Protein AF-A0A034VGL2-F1 (afdb_monomer)

Radius of gyration: 23.13 Å; Cα contacts (8 Å, |Δi|>4): 143; chains: 1; bounding box: 67×38×68 Å

Structure (mmCIF, N/CA/C/O backbone):
data_AF-A0A034VGL2-F1
#
_entry.id   AF-A0A034VGL2-F1
#
loop_
_atom_site.group_PDB
_atom_site.id
_atom_site.type_symbol
_atom_site.label_atom_id
_atom_site.label_alt_id
_atom_site.label_comp_id
_atom_site.label_asym_id
_atom_site.label_entity_id
_atom_site.label_seq_id
_atom_site.pdbx_PDB_ins_code
_atom_site.Cartn_x
_atom_site.Cartn_y
_atom_site.Cartn_z
_atom_site.occupancy
_atom_site.B_iso_or_equiv
_atom_site.auth_seq_id
_atom_site.auth_comp_id
_atom_site.auth_asym_id
_atom_site.auth_atom_id
_atom_site.pdbx_PDB_model_num
ATOM 1 N N . GLU A 1 1 ? 48.930 21.087 -45.127 1.00 42.44 1 GLU A N 1
ATOM 2 C CA . GLU A 1 1 ? 48.945 19.827 -44.354 1.00 42.44 1 GLU A CA 1
ATOM 3 C C . GLU A 1 1 ? 47.594 19.557 -43.690 1.00 42.44 1 GLU A C 1
ATOM 5 O O . GLU A 1 1 ? 46.987 20.477 -43.159 1.00 42.44 1 GLU A O 1
ATOM 10 N N . LYS A 1 2 ? 47.099 18.311 -43.713 1.00 46.12 2 LYS A N 1
ATOM 11 C CA . LYS A 1 2 ? 45.924 17.864 -42.936 1.00 46.12 2 LYS A CA 1
ATOM 12 C C . LYS A 1 2 ? 46.312 16.624 -42.128 1.00 46.12 2 LYS A C 1
ATOM 14 O O . LYS A 1 2 ? 46.095 15.501 -42.571 1.00 46.12 2 LYS A O 1
ATOM 19 N N . PHE A 1 3 ? 46.861 16.822 -40.932 1.00 43.78 3 PHE A N 1
ATOM 20 C CA . PHE A 1 3 ? 47.034 15.745 -39.955 1.00 43.78 3 PHE A CA 1
ATOM 21 C C . PHE A 1 3 ? 45.715 15.506 -39.207 1.00 43.78 3 PHE A C 1
ATOM 23 O O . PHE A 1 3 ? 45.518 15.944 -38.076 1.00 43.78 3 PHE A O 1
ATOM 30 N N . ARG A 1 4 ? 44.776 14.812 -39.859 1.00 57.31 4 ARG A N 1
ATOM 31 C CA . ARG A 1 4 ? 43.644 14.176 -39.171 1.00 57.31 4 ARG A CA 1
ATOM 32 C C . ARG A 1 4 ? 44.154 12.858 -38.592 1.00 57.31 4 ARG A C 1
ATOM 34 O O . ARG A 1 4 ? 44.261 11.866 -39.307 1.00 57.31 4 ARG A O 1
ATOM 41 N N . TRP A 1 5 ? 44.506 12.864 -37.311 1.00 53.94 5 TRP A N 1
ATOM 42 C CA . TRP A 1 5 ? 44.858 11.658 -36.564 1.00 53.94 5 TRP A CA 1
ATOM 43 C C . TRP A 1 5 ? 43.706 10.643 -36.648 1.00 53.94 5 TRP A C 1
ATOM 45 O O . TRP A 1 5 ? 42.646 10.861 -36.061 1.00 53.94 5 TRP A O 1
ATOM 55 N N . ARG A 1 6 ? 43.889 9.541 -37.392 1.00 59.12 6 ARG A N 1
ATOM 56 C CA . ARG A 1 6 ? 42.959 8.402 -37.365 1.00 59.12 6 ARG A CA 1
ATOM 57 C C . ARG A 1 6 ? 43.115 7.690 -36.024 1.00 59.12 6 ARG A C 1
ATOM 59 O O . ARG A 1 6 ? 43.969 6.826 -35.866 1.00 59.12 6 ARG A O 1
ATOM 66 N N . LYS A 1 7 ? 42.276 8.065 -35.061 1.00 54.12 7 LYS A N 1
ATOM 67 C CA . LYS A 1 7 ? 42.180 7.426 -33.739 1.00 54.12 7 LYS A CA 1
ATOM 68 C C . LYS A 1 7 ? 41.543 6.022 -33.779 1.00 54.12 7 LYS A C 1
ATOM 70 O O . LYS A 1 7 ? 41.506 5.362 -32.748 1.00 54.12 7 LYS A O 1
ATOM 75 N N . ASP A 1 8 ? 41.107 5.564 -34.956 1.00 55.34 8 ASP A N 1
ATOM 76 C CA . ASP A 1 8 ? 40.354 4.314 -35.161 1.00 55.34 8 ASP A CA 1
ATOM 77 C C . ASP A 1 8 ? 41.210 3.099 -35.567 1.00 55.34 8 ASP A C 1
ATOM 79 O O . ASP A 1 8 ? 40.673 2.067 -35.952 1.00 55.34 8 ASP A O 1
ATOM 83 N N . GLN A 1 9 ? 42.542 3.179 -35.492 1.00 51.81 9 GLN A N 1
ATOM 84 C CA . GLN A 1 9 ? 43.436 2.051 -35.809 1.00 51.81 9 GLN A CA 1
ATOM 85 C C . GLN A 1 9 ? 44.274 1.607 -34.605 1.00 51.81 9 GLN A C 1
ATOM 87 O O . GLN A 1 9 ? 45.480 1.410 -34.712 1.00 51.81 9 GLN A O 1
ATOM 92 N N . MET A 1 10 ? 43.648 1.452 -33.437 1.00 54.97 10 MET A N 1
ATOM 93 C CA . MET A 1 10 ? 44.279 0.787 -32.291 1.00 54.97 10 MET A CA 1
ATOM 94 C C . MET A 1 10 ? 43.637 -0.595 -32.079 1.00 54.97 10 MET A C 1
ATOM 96 O O . MET A 1 10 ? 42.554 -0.662 -31.494 1.00 54.97 10 MET A O 1
ATOM 100 N N . PRO A 1 11 ? 44.295 -1.699 -32.500 1.00 56.81 11 PRO A N 1
ATOM 101 C CA . PRO A 1 11 ? 43.781 -3.071 -32.362 1.00 56.81 11 PRO A CA 1
ATOM 102 C C . PRO A 1 11 ? 43.452 -3.466 -30.917 1.00 56.81 11 PRO A C 1
ATOM 104 O O . PRO A 1 11 ? 42.578 -4.291 -30.674 1.00 56.81 11 PRO A O 1
ATOM 107 N N . TYR A 1 12 ? 44.113 -2.833 -29.945 1.00 54.44 12 TYR A N 1
ATOM 108 C CA . TYR A 1 12 ? 43.906 -3.099 -28.523 1.00 54.44 12 TYR A CA 1
ATOM 109 C C . TYR A 1 12 ? 42.582 -2.535 -27.980 1.00 54.44 12 TYR A C 1
ATOM 111 O O . TYR A 1 12 ? 42.093 -2.984 -26.947 1.00 54.44 12 TYR A O 1
ATOM 119 N N . ARG A 1 13 ? 41.968 -1.554 -28.664 1.00 48.28 13 ARG A N 1
ATOM 120 C CA . ARG A 1 13 ? 40.727 -0.940 -28.176 1.00 48.28 13 ARG A CA 1
ATOM 121 C C . ARG A 1 13 ? 39.500 -1.810 -28.444 1.00 48.28 13 ARG A C 1
ATOM 123 O O . ARG A 1 13 ? 38.600 -1.780 -27.623 1.00 48.28 13 ARG A O 1
ATOM 130 N N . SER A 1 14 ? 39.475 -2.617 -29.510 1.00 48.78 14 SER A N 1
ATOM 131 C CA . SER A 1 14 ? 38.329 -3.503 -29.807 1.00 48.78 14 SER A CA 1
ATOM 132 C C . SER A 1 14 ? 38.178 -4.617 -28.770 1.00 48.78 14 SER A C 1
ATOM 134 O O . SER A 1 14 ? 37.085 -4.853 -28.270 1.00 48.78 14 SER A O 1
ATOM 136 N N . GLN A 1 15 ? 39.291 -5.229 -28.350 1.00 47.16 15 GLN A N 1
ATOM 137 C CA . GLN A 1 15 ? 39.270 -6.364 -27.415 1.00 47.16 15 GLN A CA 1
ATOM 138 C C . GLN A 1 15 ? 38.706 -6.011 -26.029 1.00 47.16 15 GLN A C 1
ATOM 140 O O . GLN A 1 15 ? 38.106 -6.862 -25.379 1.00 47.16 15 GLN A O 1
ATOM 145 N N . PHE A 1 16 ? 38.841 -4.756 -25.586 1.00 46.06 16 PHE A N 1
ATOM 146 C CA . PHE A 1 16 ? 38.265 -4.298 -24.316 1.00 46.06 16 PHE A CA 1
ATOM 147 C C . PHE A 1 16 ? 36.746 -4.073 -24.370 1.00 46.06 16 PHE A C 1
ATOM 149 O O . PHE A 1 16 ? 36.093 -4.166 -23.335 1.00 46.06 16 PHE A O 1
ATOM 156 N N . TYR A 1 17 ? 36.176 -3.793 -25.547 1.00 49.84 17 TYR A N 1
ATOM 157 C CA . TYR A 1 17 ? 34.728 -3.597 -25.710 1.00 49.84 17 TYR A CA 1
ATOM 158 C C . TYR A 1 17 ? 33.999 -4.891 -26.101 1.00 49.84 17 TYR A C 1
ATOM 160 O O . TYR A 1 17 ? 32.859 -5.087 -25.677 1.00 49.84 17 TYR A O 1
ATOM 168 N N . ASP A 1 18 ? 34.663 -5.801 -26.820 1.00 46.62 18 ASP A N 1
ATOM 169 C CA . ASP A 1 18 ? 34.085 -7.094 -27.223 1.00 46.62 18 ASP A CA 1
ATOM 170 C C . ASP A 1 18 ? 33.919 -8.075 -26.046 1.00 46.62 18 ASP A C 1
ATOM 172 O O . ASP A 1 18 ? 33.015 -8.911 -26.054 1.00 46.62 18 ASP A O 1
ATOM 176 N N . ASN A 1 19 ? 34.732 -7.947 -24.991 1.00 47.84 19 ASN A N 1
ATOM 177 C CA . ASN A 1 19 ? 34.570 -8.739 -23.763 1.00 47.84 19 ASN A CA 1
ATOM 178 C C . ASN A 1 19 ? 33.555 -8.141 -22.774 1.00 47.84 19 ASN A C 1
ATOM 180 O O . ASN A 1 19 ? 33.105 -8.843 -21.876 1.00 47.84 19 ASN A O 1
ATOM 184 N N . ALA A 1 20 ? 33.175 -6.869 -22.929 1.00 51.28 20 ALA A N 1
ATOM 185 C CA . ALA A 1 20 ? 32.230 -6.194 -22.035 1.00 51.28 20 ALA A CA 1
ATOM 186 C C . ALA A 1 20 ? 30.755 -6.369 -22.452 1.00 51.28 20 ALA A C 1
ATOM 188 O O . ALA A 1 20 ? 29.859 -5.950 -21.725 1.00 51.28 20 ALA A O 1
ATOM 189 N N . THR A 1 21 ? 30.493 -6.952 -23.627 1.00 54.16 21 THR A N 1
ATOM 190 C CA . THR A 1 21 ? 29.152 -7.018 -24.243 1.00 54.16 21 THR A CA 1
ATOM 191 C C . THR A 1 21 ? 28.569 -8.423 -24.370 1.00 54.16 21 THR A C 1
ATOM 193 O O . THR A 1 21 ? 27.423 -8.565 -24.797 1.00 54.16 21 THR A O 1
ATOM 196 N N . LYS A 1 22 ? 29.286 -9.468 -23.949 1.00 59.09 22 LYS A N 1
ATOM 197 C CA . LYS A 1 22 ? 28.669 -10.779 -23.729 1.00 59.09 22 LYS A CA 1
ATOM 198 C C . LYS A 1 22 ? 28.149 -10.811 -22.300 1.00 59.09 22 LYS A C 1
ATOM 200 O O . LYS A 1 22 ? 28.938 -10.954 -21.373 1.00 59.09 22 LYS A O 1
ATOM 205 N N . ALA A 1 23 ? 26.840 -10.639 -22.131 1.00 63.91 23 ALA A N 1
ATOM 206 C CA . ALA A 1 23 ? 26.195 -11.030 -20.889 1.00 63.91 23 ALA A CA 1
ATOM 207 C C . ALA A 1 23 ? 26.540 -12.504 -20.652 1.00 63.91 23 ALA A C 1
ATOM 209 O O . ALA A 1 23 ? 26.273 -13.352 -21.505 1.00 63.91 23 ALA A O 1
ATOM 210 N N . ASP A 1 24 ? 27.255 -12.771 -19.565 1.00 81.38 24 ASP A N 1
ATOM 211 C CA . ASP A 1 24 ? 27.609 -14.124 -19.181 1.00 81.38 24 ASP A CA 1
ATOM 212 C C . ASP A 1 24 ? 26.298 -14.851 -18.828 1.00 81.38 24 ASP A C 1
ATOM 214 O O . ASP A 1 24 ? 25.624 -14.435 -17.880 1.00 81.38 24 ASP A O 1
ATOM 218 N N . PRO A 1 25 ? 25.874 -15.874 -19.595 1.00 84.50 25 PRO A N 1
ATOM 219 C CA . PRO A 1 25 ? 24.606 -16.559 -19.352 1.00 84.50 25 PRO A CA 1
ATOM 220 C C . PRO A 1 25 ? 24.540 -17.170 -17.944 1.00 84.50 25 PRO A C 1
ATOM 222 O O . PRO A 1 25 ? 23.451 -17.328 -17.394 1.00 84.50 25 PRO A O 1
ATOM 225 N N . GLU A 1 26 ? 25.689 -17.470 -17.332 1.00 86.81 26 GLU A N 1
ATOM 226 C CA . GLU A 1 26 ? 25.771 -17.919 -15.943 1.00 86.81 26 GLU A CA 1
ATOM 227 C C . GLU A 1 26 ? 25.431 -16.786 -14.959 1.00 86.81 26 GLU A C 1
ATOM 229 O O . GLU A 1 26 ? 24.693 -16.989 -13.994 1.00 86.81 26 GLU A O 1
ATOM 234 N N . LEU A 1 27 ? 25.887 -15.561 -15.235 1.00 89.81 27 LEU A N 1
ATOM 235 C CA . LEU A 1 27 ? 25.566 -14.373 -14.443 1.00 89.81 27 LEU A CA 1
ATOM 236 C C . LEU A 1 27 ? 24.075 -14.007 -14.544 1.00 89.81 27 LEU A C 1
ATOM 238 O O . LEU A 1 27 ? 23.451 -13.679 -13.535 1.00 89.81 27 LEU A O 1
ATOM 242 N N . GLU A 1 28 ? 23.481 -14.088 -15.738 1.00 89.19 28 GLU A N 1
ATOM 243 C CA . GLU A 1 28 ? 22.037 -13.869 -15.926 1.00 89.19 28 GLU A CA 1
ATOM 244 C C . GLU A 1 28 ? 21.198 -14.902 -15.166 1.00 89.19 28 GLU A C 1
ATOM 246 O O . GLU A 1 28 ? 20.217 -14.543 -14.506 1.00 89.19 28 GLU A O 1
ATOM 251 N N . LEU A 1 29 ? 21.612 -16.173 -15.204 1.00 92.88 29 LEU A N 1
ATOM 252 C CA . LEU A 1 29 ? 20.974 -17.241 -14.442 1.00 92.88 29 LEU A CA 1
ATOM 253 C C . LEU A 1 29 ? 21.073 -16.991 -12.931 1.00 92.88 29 LEU A C 1
ATOM 255 O O . LEU A 1 29 ? 20.072 -17.122 -12.226 1.00 92.88 29 LEU A O 1
ATOM 259 N N . ASN A 1 30 ? 22.242 -16.580 -12.435 1.00 92.75 30 ASN A N 1
ATOM 260 C CA . ASN A 1 30 ? 22.437 -16.266 -11.019 1.00 92.75 30 ASN A CA 1
ATOM 261 C C . ASN A 1 30 ? 21.520 -15.122 -10.556 1.00 92.75 30 ASN A C 1
ATOM 263 O O . ASN A 1 30 ? 20.848 -15.260 -9.533 1.00 92.75 30 ASN A O 1
ATOM 267 N N . HIS A 1 31 ? 21.401 -14.040 -11.336 1.00 91.88 31 HIS A N 1
ATOM 268 C CA . HIS A 1 31 ? 20.471 -12.946 -11.026 1.00 91.88 31 HIS A CA 1
ATOM 269 C C . HIS A 1 31 ? 19.003 -13.394 -11.031 1.00 91.88 31 HIS A C 1
ATOM 271 O O . HIS A 1 31 ? 18.205 -12.938 -10.208 1.00 91.88 31 HIS A O 1
ATOM 277 N N . PHE A 1 32 ? 18.623 -14.287 -11.949 1.00 92.75 32 PHE A N 1
ATOM 278 C CA . PHE A 1 32 ? 17.268 -14.835 -11.996 1.00 92.75 32 PHE A CA 1
ATOM 279 C C . PHE A 1 32 ? 16.944 -15.674 -10.751 1.00 92.75 32 PHE A C 1
ATOM 281 O O . PHE A 1 32 ? 15.865 -15.527 -10.162 1.00 92.75 32 PHE A O 1
ATOM 288 N N . ILE A 1 33 ? 17.879 -16.528 -10.327 1.00 95.75 33 ILE A N 1
ATOM 289 C CA . ILE A 1 33 ? 17.739 -17.344 -9.116 1.00 95.75 33 ILE A CA 1
ATOM 290 C C . ILE A 1 33 ? 17.641 -16.437 -7.886 1.00 95.75 33 ILE A C 1
ATOM 292 O O . ILE A 1 33 ? 16.729 -16.606 -7.079 1.00 95.75 33 ILE A O 1
ATOM 296 N N . GLU A 1 34 ? 18.509 -15.432 -7.770 1.00 95.12 34 GLU A N 1
ATOM 297 C CA . GLU A 1 34 ? 18.484 -14.475 -6.660 1.00 95.12 34 GLU A CA 1
ATOM 298 C C . GLU A 1 34 ? 17.151 -13.713 -6.587 1.00 95.12 34 GLU A C 1
ATOM 300 O O . GLU A 1 34 ? 16.549 -13.613 -5.518 1.00 95.12 34 GLU A O 1
ATOM 305 N N . GLY A 1 35 ? 16.626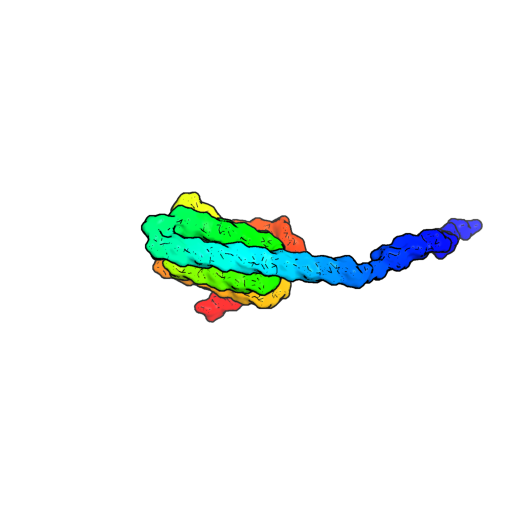 -13.243 -7.724 1.00 94.38 35 GLY A N 1
ATOM 306 C CA . GLY A 1 35 ? 15.318 -12.582 -7.779 1.00 94.38 35 GLY A CA 1
ATOM 307 C C . GLY A 1 35 ? 14.150 -13.500 -7.391 1.00 94.38 35 GLY A C 1
ATOM 308 O O . GLY A 1 35 ? 13.171 -13.051 -6.781 1.00 94.38 35 GLY A O 1
ATOM 309 N N . SER A 1 36 ? 14.259 -14.792 -7.708 1.00 96.44 36 SER A N 1
ATOM 310 C CA . SER A 1 36 ? 13.275 -15.808 -7.321 1.00 96.44 36 SER A CA 1
ATOM 311 C C . SER A 1 36 ? 13.322 -16.072 -5.815 1.00 96.44 36 SER A C 1
ATOM 313 O O . SER A 1 36 ? 12.293 -15.973 -5.150 1.00 96.44 36 SER A O 1
ATOM 315 N N . LEU A 1 37 ? 14.518 -16.269 -5.253 1.00 97.19 37 LEU A N 1
ATOM 316 C CA . LEU A 1 37 ? 14.724 -16.431 -3.811 1.00 97.19 37 LEU A CA 1
ATOM 317 C C . LEU A 1 37 ? 14.249 -15.202 -3.027 1.00 97.19 37 LEU A C 1
ATOM 319 O O . LEU A 1 37 ? 13.557 -15.334 -2.020 1.00 97.19 37 LEU A O 1
ATOM 323 N N . ALA A 1 38 ? 14.544 -13.992 -3.509 1.00 96.38 38 ALA A N 1
ATOM 324 C CA . ALA A 1 38 ? 14.050 -12.760 -2.898 1.00 96.38 38 ALA A CA 1
ATOM 325 C C . ALA A 1 38 ? 12.511 -12.696 -2.886 1.00 96.38 38 ALA A C 1
ATOM 327 O O . ALA A 1 38 ? 11.914 -12.217 -1.919 1.00 96.38 38 ALA A O 1
ATOM 328 N N . THR A 1 39 ? 11.860 -13.210 -3.936 1.00 97.19 39 THR A N 1
ATOM 329 C CA . THR A 1 39 ? 10.396 -13.313 -3.995 1.00 97.19 39 THR A CA 1
ATOM 330 C C . THR A 1 39 ? 9.862 -14.311 -2.974 1.00 97.19 39 THR A C 1
ATOM 332 O O . THR A 1 39 ? 8.913 -13.987 -2.264 1.00 97.19 39 THR A O 1
ATOM 335 N N . GLU A 1 40 ? 10.470 -15.493 -2.867 1.00 97.62 40 GLU A N 1
ATOM 336 C CA . GLU A 1 40 ? 10.081 -16.507 -1.880 1.00 97.62 40 GLU A CA 1
ATOM 337 C C . GLU A 1 40 ? 10.218 -15.980 -0.452 1.00 97.62 40 GLU A C 1
ATOM 339 O O . GLU A 1 40 ? 9.273 -16.075 0.328 1.00 97.62 40 GLU A O 1
ATOM 344 N N . ILE A 1 41 ? 11.341 -15.333 -0.128 1.00 97.25 41 ILE A N 1
ATOM 345 C CA . ILE A 1 41 ? 11.566 -14.721 1.187 1.00 97.25 41 ILE A CA 1
ATOM 346 C C . ILE A 1 41 ? 10.479 -13.685 1.494 1.00 97.25 41 ILE A C 1
ATOM 348 O O . ILE A 1 41 ? 9.934 -13.673 2.598 1.00 97.25 41 ILE A O 1
ATOM 352 N N . ALA A 1 42 ? 10.124 -12.832 0.529 1.00 97.19 42 ALA A N 1
ATOM 353 C CA . ALA A 1 42 ? 9.072 -11.840 0.727 1.00 97.19 42 ALA A CA 1
ATOM 354 C C . ALA A 1 42 ? 7.700 -12.483 1.003 1.00 97.19 42 ALA A C 1
ATOM 356 O O . ALA A 1 42 ? 6.959 -11.992 1.855 1.00 97.19 42 ALA A O 1
ATOM 357 N N . LEU A 1 43 ? 7.378 -13.588 0.324 1.00 97.81 43 LEU A N 1
ATOM 358 C CA . LEU A 1 43 ? 6.134 -14.330 0.541 1.00 97.81 43 LEU A CA 1
ATOM 359 C C . LEU A 1 43 ? 6.128 -15.082 1.879 1.00 97.81 43 LEU A C 1
ATOM 361 O O . LEU A 1 43 ? 5.100 -15.090 2.545 1.00 97.81 43 LEU A O 1
ATOM 365 N N . ILE A 1 44 ? 7.263 -15.636 2.314 1.00 98.12 44 ILE A N 1
ATOM 366 C CA . ILE A 1 44 ? 7.408 -16.266 3.638 1.00 98.12 44 ILE A CA 1
ATOM 367 C C . ILE A 1 44 ? 7.216 -15.233 4.751 1.00 98.12 44 ILE A C 1
ATOM 369 O O . ILE A 1 44 ? 6.516 -15.492 5.727 1.00 98.12 44 ILE A O 1
ATOM 373 N N . ILE A 1 45 ? 7.811 -14.044 4.606 1.00 97.44 45 ILE A N 1
ATOM 374 C CA . ILE A 1 45 ? 7.604 -12.949 5.561 1.00 97.44 45 ILE A CA 1
ATOM 375 C C . ILE A 1 45 ? 6.123 -12.574 5.606 1.00 97.44 45 ILE A C 1
ATOM 377 O O . ILE A 1 45 ? 5.576 -12.397 6.691 1.00 97.44 45 ILE A O 1
ATOM 381 N N . LEU A 1 46 ? 5.466 -12.464 4.450 1.00 97.88 46 LEU A N 1
ATOM 382 C CA . LEU A 1 46 ? 4.046 -12.137 4.394 1.00 97.88 46 LEU A CA 1
ATOM 383 C C . LEU A 1 46 ? 3.174 -13.211 5.060 1.00 97.88 46 LEU A C 1
ATOM 385 O O . LEU A 1 46 ? 2.286 -12.862 5.829 1.00 97.88 46 LEU A O 1
ATOM 389 N N . ASP A 1 47 ? 3.457 -14.491 4.824 1.00 98.06 47 ASP A N 1
ATOM 390 C CA . ASP A 1 47 ? 2.760 -15.609 5.469 1.00 98.06 47 ASP A CA 1
ATOM 391 C C . ASP A 1 47 ? 2.925 -15.571 6.996 1.00 98.06 47 ASP A C 1
ATOM 393 O O . ASP A 1 47 ? 1.948 -15.629 7.744 1.00 98.06 47 ASP A O 1
ATOM 397 N N . ALA A 1 48 ? 4.147 -15.331 7.479 1.00 97.81 48 ALA A N 1
ATOM 398 C CA . ALA A 1 48 ? 4.402 -15.150 8.904 1.00 97.81 48 ALA A CA 1
ATOM 399 C C . ALA A 1 48 ? 3.618 -13.960 9.491 1.00 97.81 48 ALA A C 1
ATOM 401 O O . ALA A 1 48 ? 3.099 -14.053 10.605 1.00 97.81 48 ALA A O 1
ATOM 402 N N . LEU A 1 49 ? 3.491 -12.852 8.752 1.00 96.75 49 LEU A N 1
ATOM 403 C CA . LEU A 1 49 ? 2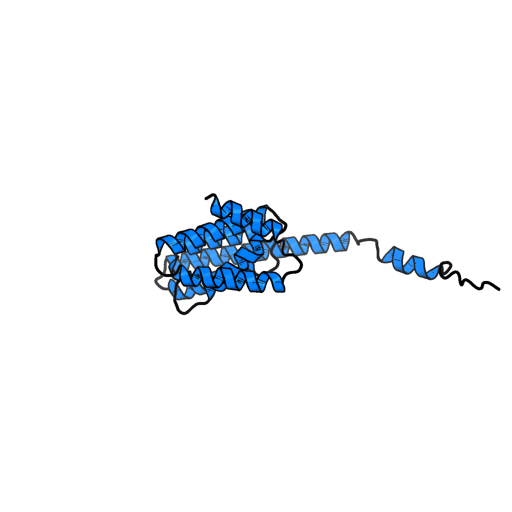.671 -11.712 9.173 1.00 96.75 49 LEU A CA 1
ATOM 404 C C . LEU A 1 49 ? 1.179 -12.064 9.230 1.00 96.75 49 LEU A C 1
ATOM 406 O O . LEU A 1 49 ? 0.514 -11.652 10.176 1.00 96.75 49 LEU A O 1
ATOM 410 N N . GLU A 1 50 ? 0.652 -12.840 8.282 1.00 95.62 50 GLU A N 1
ATOM 411 C CA . GLU A 1 50 ? -0.744 -13.306 8.310 1.00 95.62 50 GLU A CA 1
ATOM 412 C C . GLU A 1 50 ? -1.013 -14.218 9.516 1.00 95.62 50 GLU A C 1
ATOM 414 O O . GLU A 1 50 ? -2.024 -14.051 10.203 1.00 95.62 50 GLU A O 1
ATOM 419 N N . ILE A 1 51 ? -0.075 -15.110 9.856 1.00 95.12 51 ILE A N 1
ATOM 420 C CA . ILE A 1 51 ? -0.147 -15.922 11.081 1.00 95.12 51 ILE A CA 1
ATOM 421 C C . ILE A 1 51 ? -0.176 -15.015 12.317 1.00 95.12 51 ILE A C 1
ATOM 423 O O . ILE A 1 51 ? -1.004 -15.207 13.210 1.00 95.12 51 ILE A O 1
ATOM 427 N N . ILE A 1 52 ? 0.685 -13.992 12.368 1.00 93.75 52 ILE A N 1
ATOM 428 C CA . ILE A 1 52 ? 0.697 -13.015 13.465 1.00 93.75 52 ILE A CA 1
ATOM 429 C C . ILE A 1 52 ? -0.646 -12.284 13.553 1.00 93.75 52 ILE A C 1
ATOM 431 O O . ILE A 1 52 ? -1.171 -12.141 14.653 1.00 93.75 52 ILE A O 1
ATOM 435 N N . VAL A 1 53 ? -1.236 -11.859 12.432 1.00 92.88 53 VAL A N 1
ATOM 436 C CA . VAL A 1 53 ? -2.563 -11.218 12.405 1.00 92.88 53 VAL A CA 1
ATOM 437 C C . VAL A 1 53 ? -3.633 -12.167 12.929 1.00 92.88 53 VAL A C 1
ATOM 439 O O . VAL A 1 53 ? -4.476 -11.754 13.725 1.00 92.88 53 VAL A O 1
ATOM 442 N N . GLN A 1 54 ? -3.600 -13.439 12.534 1.00 92.12 54 GLN A N 1
ATOM 443 C CA . GLN A 1 54 ? -4.547 -14.442 13.008 1.00 92.12 54 GLN A CA 1
ATOM 444 C C . GLN A 1 54 ? -4.433 -14.650 14.524 1.00 92.12 54 GLN A C 1
ATOM 446 O O . GLN A 1 54 ? -5.444 -14.625 15.225 1.00 92.12 54 GLN A O 1
ATOM 451 N N . VAL A 1 55 ? -3.216 -14.796 15.053 1.00 91.12 55 VAL A N 1
ATOM 452 C CA . VAL A 1 55 ? -2.969 -14.925 16.501 1.00 91.12 55 VAL A CA 1
ATOM 453 C C . VAL A 1 55 ? -3.376 -13.650 17.242 1.00 91.12 55 VAL A C 1
ATOM 455 O O . VAL A 1 55 ? -4.055 -13.721 18.267 1.00 91.12 55 VAL A O 1
ATOM 458 N N . ALA A 1 56 ? -3.027 -12.481 16.703 1.00 89.31 56 ALA A N 1
ATOM 459 C CA . ALA A 1 56 ? -3.416 -11.188 17.250 1.00 89.31 56 ALA A CA 1
ATOM 460 C C . ALA A 1 56 ? -4.935 -11.030 17.284 1.00 89.31 56 ALA A C 1
ATOM 462 O O . ALA A 1 56 ? -5.447 -10.454 18.223 1.00 89.31 56 ALA A O 1
ATOM 463 N N . THR A 1 57 ? -5.670 -11.555 16.301 1.00 86.56 57 THR A N 1
ATOM 464 C CA . THR A 1 57 ? -7.144 -11.501 16.257 1.00 86.56 57 THR A CA 1
ATOM 465 C C . THR A 1 57 ? -7.797 -12.449 17.268 1.00 86.56 57 THR A C 1
ATOM 467 O O . THR A 1 57 ? -8.924 -12.215 17.686 1.00 86.56 57 THR A O 1
ATOM 470 N N . ASN A 1 58 ? -7.093 -13.497 17.697 1.00 84.94 58 ASN A N 1
ATOM 471 C CA . ASN A 1 58 ? -7.583 -14.462 18.686 1.00 84.94 58 ASN A CA 1
ATOM 472 C C . ASN A 1 58 ? -7.131 -14.148 20.125 1.00 84.94 58 ASN A C 1
ATOM 474 O O . ASN A 1 58 ? -7.449 -14.901 21.042 1.00 84.94 58 ASN A O 1
ATOM 478 N N . SER A 1 59 ? -6.368 -13.072 20.330 1.00 78.56 59 SER A N 1
ATOM 479 C CA . SER A 1 59 ? -5.828 -12.659 21.630 1.00 78.56 59 SER A CA 1
ATOM 480 C C . SER A 1 59 ? -6.177 -11.201 21.914 1.00 78.56 59 SER A C 1
ATOM 482 O O . SER A 1 59 ? -6.236 -10.410 20.990 1.00 78.56 59 SER A O 1
ATOM 484 N N . GLU A 1 60 ? -6.324 -10.793 23.176 1.00 69.62 60 GLU A N 1
ATOM 485 C CA . GLU A 1 60 ? -6.676 -9.403 23.549 1.00 69.62 60 GLU A CA 1
ATOM 486 C C . GLU A 1 60 ? -5.584 -8.348 23.210 1.00 69.62 60 GLU A C 1
ATOM 488 O O . GLU A 1 60 ? -5.709 -7.173 23.547 1.00 69.62 60 GLU A O 1
ATOM 493 N N . MET A 1 61 ? -4.509 -8.728 22.506 1.00 62.69 61 MET A N 1
ATOM 494 C CA . MET A 1 61 ? -3.334 -7.899 22.180 1.00 62.69 61 MET A CA 1
ATOM 495 C C . MET A 1 61 ? -3.457 -7.140 20.840 1.00 62.69 61 MET A C 1
ATOM 497 O O . MET A 1 61 ? -2.458 -6.851 20.176 1.00 62.69 61 MET A O 1
ATOM 501 N N . HIS A 1 62 ? -4.682 -6.813 20.424 1.00 69.38 62 HIS A N 1
ATOM 502 C CA . HIS A 1 62 ? -5.007 -6.410 19.051 1.00 69.38 62 HIS A CA 1
ATOM 503 C C . HIS A 1 62 ? -4.284 -5.145 18.546 1.00 69.38 62 HIS A C 1
ATOM 505 O O . HIS A 1 62 ? -3.695 -5.162 17.468 1.00 69.38 62 HIS A O 1
ATOM 511 N N . HIS A 1 63 ? -4.314 -4.033 19.286 1.00 70.94 63 HIS A N 1
ATOM 512 C CA . HIS A 1 63 ? -3.955 -2.726 18.709 1.00 70.94 63 HIS A CA 1
ATOM 513 C C . HIS A 1 63 ? -2.452 -2.566 18.406 1.00 70.94 63 HIS A C 1
ATOM 515 O O . HIS A 1 63 ? -2.077 -2.197 17.291 1.00 70.94 63 HIS A O 1
ATOM 521 N N . ASN A 1 64 ? -1.574 -2.899 19.357 1.00 77.75 64 ASN A N 1
ATOM 522 C CA . ASN A 1 64 ? -0.130 -2.661 19.211 1.00 77.75 64 ASN A CA 1
ATOM 523 C C . ASN A 1 64 ? 0.523 -3.592 18.178 1.00 77.75 64 ASN A C 1
ATOM 525 O O . ASN A 1 64 ? 1.405 -3.184 17.412 1.00 77.75 64 ASN A O 1
ATOM 529 N N . LEU A 1 65 ? 0.086 -4.853 18.142 1.00 87.56 65 LEU A N 1
ATOM 530 C CA . LEU A 1 65 ? 0.666 -5.864 17.265 1.00 87.56 65 LEU A CA 1
ATOM 531 C C . LEU A 1 65 ? 0.233 -5.655 15.810 1.00 87.56 65 LEU A C 1
ATOM 533 O O . LEU A 1 65 ? 1.080 -5.654 14.918 1.00 87.56 65 LEU A O 1
ATOM 537 N N . LEU A 1 66 ? -1.054 -5.385 15.566 1.00 89.94 66 LEU A N 1
ATOM 538 C CA . LEU A 1 66 ? -1.568 -5.148 14.215 1.00 89.94 66 LEU A CA 1
ATOM 539 C C . LEU A 1 66 ? -1.016 -3.853 13.598 1.00 89.94 66 LEU A C 1
ATOM 541 O O . LEU A 1 66 ? -0.685 -3.833 12.411 1.00 89.94 66 LEU A O 1
ATOM 545 N N . GLY A 1 67 ? -0.826 -2.797 14.398 1.00 88.94 67 GLY A N 1
ATOM 546 C CA . GLY A 1 67 ? -0.146 -1.580 13.942 1.00 88.94 67 GLY A CA 1
ATOM 547 C C . GLY A 1 67 ? 1.305 -1.844 13.521 1.00 88.94 67 GLY A C 1
ATOM 548 O O . GLY A 1 67 ? 1.778 -1.307 12.518 1.00 88.94 67 GLY A O 1
ATOM 549 N N . THR A 1 68 ? 2.005 -2.728 14.238 1.00 90.50 68 THR A N 1
ATOM 550 C CA . THR A 1 68 ? 3.370 -3.149 13.883 1.00 90.50 68 THR A CA 1
ATOM 551 C C . THR A 1 68 ? 3.387 -3.977 12.600 1.00 90.50 68 THR A C 1
ATOM 553 O O . THR A 1 68 ? 4.204 -3.706 11.721 1.00 90.50 68 THR A O 1
ATOM 556 N N . VAL A 1 69 ? 2.457 -4.925 12.442 1.00 93.81 69 VAL A N 1
ATOM 557 C CA . VAL A 1 69 ? 2.311 -5.702 11.200 1.00 93.81 69 VAL A CA 1
ATOM 558 C C . VAL A 1 69 ? 2.115 -4.773 10.005 1.00 93.81 69 VAL A C 1
ATOM 560 O O . VAL A 1 69 ? 2.841 -4.883 9.017 1.00 93.81 69 VAL A O 1
ATOM 563 N N . LEU A 1 70 ? 1.206 -3.801 10.114 1.00 92.62 70 LEU A N 1
ATOM 564 C CA . LEU A 1 70 ? 0.960 -2.841 9.043 1.00 92.62 70 LEU A CA 1
ATOM 565 C C . LEU A 1 70 ? 2.226 -2.045 8.689 1.00 92.62 70 LEU A C 1
ATOM 567 O O . LEU A 1 70 ? 2.539 -1.902 7.508 1.00 92.62 70 LEU A O 1
ATOM 571 N N . LYS A 1 71 ? 3.012 -1.598 9.678 1.00 92.44 71 LYS A N 1
ATOM 572 C CA . LYS A 1 71 ? 4.302 -0.925 9.429 1.00 92.44 71 LYS A CA 1
ATOM 573 C C . LYS A 1 71 ? 5.284 -1.812 8.658 1.00 92.44 71 LYS A C 1
ATOM 575 O O . LYS A 1 71 ? 5.920 -1.329 7.721 1.00 92.44 71 LYS A O 1
ATOM 580 N N . VAL A 1 72 ? 5.390 -3.100 8.997 1.00 95.25 72 VAL A N 1
ATOM 581 C CA . VAL A 1 72 ? 6.253 -4.046 8.265 1.00 95.25 72 VAL A CA 1
ATOM 582 C C . VAL A 1 72 ? 5.757 -4.239 6.828 1.00 95.25 72 VAL A C 1
ATOM 584 O O . VAL A 1 72 ? 6.561 -4.229 5.895 1.00 95.25 72 VAL A O 1
ATOM 587 N N . MET A 1 73 ? 4.442 -4.324 6.613 1.00 95.62 73 MET A N 1
ATOM 588 C CA . MET A 1 73 ? 3.861 -4.424 5.269 1.00 95.62 73 MET A CA 1
ATOM 589 C C . MET A 1 73 ? 4.112 -3.167 4.426 1.00 95.62 73 MET A C 1
ATOM 591 O O . MET A 1 73 ? 4.496 -3.278 3.261 1.00 95.62 73 MET A O 1
ATOM 595 N N . LEU A 1 74 ? 3.951 -1.969 5.001 1.00 94.50 74 LEU A N 1
ATOM 596 C CA . LEU A 1 74 ? 4.283 -0.709 4.324 1.00 94.50 74 LEU A CA 1
ATOM 597 C C . LEU A 1 74 ? 5.775 -0.634 3.997 1.00 94.50 74 LEU A C 1
ATOM 599 O O . LEU A 1 74 ? 6.153 -0.220 2.898 1.00 94.50 74 LEU A O 1
ATOM 603 N N . HIS A 1 75 ? 6.628 -1.104 4.910 1.00 95.25 75 HIS A N 1
ATOM 604 C CA . HIS A 1 75 ? 8.054 -1.212 4.647 1.00 95.25 75 HIS A CA 1
ATOM 605 C C . HIS A 1 75 ? 8.329 -2.120 3.447 1.00 95.25 75 HIS A C 1
ATOM 607 O O . HIS A 1 75 ? 9.040 -1.705 2.532 1.00 95.25 75 HIS A O 1
ATOM 613 N N . ALA A 1 76 ? 7.725 -3.309 3.393 1.00 95.62 76 ALA A N 1
ATOM 614 C CA . ALA A 1 76 ? 7.863 -4.228 2.266 1.00 95.62 76 ALA A CA 1
ATOM 615 C C . ALA A 1 76 ? 7.385 -3.599 0.943 1.00 95.62 76 ALA A C 1
ATOM 617 O O . ALA A 1 76 ? 8.102 -3.677 -0.054 1.00 95.62 76 ALA A O 1
ATOM 6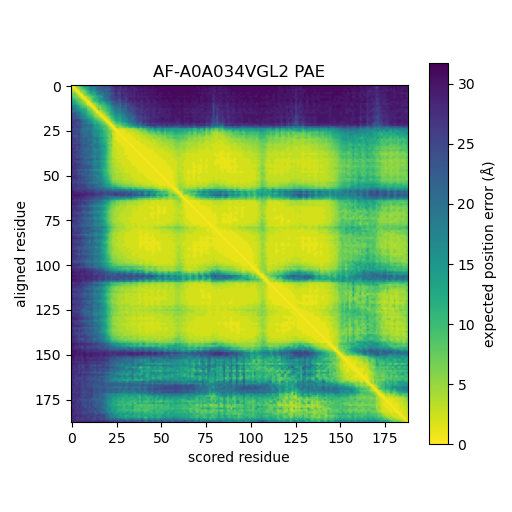18 N N . LEU A 1 77 ? 6.246 -2.890 0.951 1.00 95.25 77 LEU A N 1
ATOM 619 C CA . LEU A 1 77 ? 5.705 -2.149 -0.201 1.00 95.25 77 LEU A CA 1
ATOM 620 C C . LEU A 1 77 ? 6.603 -0.995 -0.675 1.00 95.25 77 LEU A C 1
ATOM 622 O O . LEU A 1 77 ? 6.521 -0.591 -1.838 1.00 95.25 77 LEU A O 1
ATOM 626 N N . SER A 1 78 ? 7.444 -0.444 0.204 1.00 93.75 78 SER A N 1
ATOM 627 C CA . SER A 1 78 ? 8.398 0.616 -0.145 1.00 93.75 78 SER A CA 1
ATOM 628 C C . SER A 1 78 ? 9.630 0.100 -0.897 1.00 93.75 78 SER A C 1
ATOM 630 O O . SER A 1 78 ? 10.294 0.885 -1.585 1.00 93.75 78 SER A O 1
ATOM 632 N N . ARG A 1 79 ? 9.926 -1.204 -0.782 1.00 93.88 79 ARG A N 1
ATOM 633 C CA . ARG A 1 79 ? 11.084 -1.860 -1.401 1.00 93.88 79 ARG A CA 1
ATOM 634 C C . ARG A 1 79 ? 10.796 -2.303 -2.833 1.00 93.88 79 ARG A C 1
ATOM 636 O O . ARG A 1 79 ? 9.651 -2.367 -3.277 1.00 93.88 79 ARG A O 1
ATOM 643 N N . ASN A 1 80 ? 11.867 -2.628 -3.551 1.00 90.25 80 ASN A N 1
ATOM 644 C CA . ASN A 1 80 ? 11.772 -3.255 -4.863 1.00 90.25 80 ASN A CA 1
ATOM 645 C C . ASN A 1 80 ? 11.354 -4.711 -4.672 1.00 90.25 80 ASN A C 1
ATOM 647 O O . ASN A 1 80 ? 12.157 -5.552 -4.286 1.00 90.25 80 ASN A O 1
ATOM 651 N N . GLN A 1 81 ? 10.075 -4.969 -4.900 1.00 94.25 81 GLN A N 1
ATOM 652 C CA . GLN A 1 81 ? 9.459 -6.281 -4.777 1.00 94.25 81 GLN A CA 1
ATOM 653 C C . GLN A 1 81 ? 9.090 -6.805 -6.162 1.00 94.25 81 GLN A C 1
ATOM 655 O O . GLN A 1 81 ? 8.807 -6.029 -7.081 1.00 94.25 81 GLN A O 1
ATOM 660 N N . SER A 1 82 ? 9.058 -8.127 -6.313 1.00 95.62 82 SER A N 1
ATOM 661 C CA . SER A 1 82 ? 8.549 -8.739 -7.536 1.00 95.62 82 SER A CA 1
ATOM 662 C C . SER A 1 82 ? 7.051 -8.477 -7.703 1.00 95.62 82 SER A C 1
ATOM 664 O O . SER A 1 82 ? 6.330 -8.171 -6.750 1.00 95.62 82 SER A O 1
ATOM 666 N N . THR A 1 83 ? 6.554 -8.627 -8.934 1.00 95.69 83 THR A N 1
ATOM 667 C CA . THR A 1 83 ? 5.128 -8.400 -9.225 1.00 95.69 83 THR A CA 1
ATOM 668 C C . THR A 1 83 ? 4.228 -9.333 -8.413 1.00 95.69 83 THR A C 1
ATOM 670 O O . THR A 1 83 ? 3.186 -8.899 -7.927 1.00 95.69 83 THR A O 1
ATOM 673 N N . LEU A 1 84 ? 4.651 -10.587 -8.220 1.00 96.50 84 LEU A N 1
ATOM 674 C CA . LEU A 1 84 ? 3.928 -11.574 -7.419 1.00 96.50 84 LEU A CA 1
ATOM 675 C C . LEU A 1 84 ? 3.884 -11.179 -5.936 1.00 96.50 84 LEU A C 1
ATOM 677 O O . LEU A 1 84 ? 2.814 -11.189 -5.329 1.00 96.50 84 LEU A O 1
ATOM 681 N N . SER A 1 85 ? 5.024 -10.783 -5.364 1.00 96.94 85 SER A N 1
ATOM 682 C CA . SER A 1 85 ? 5.098 -10.317 -3.973 1.00 96.94 85 SER A CA 1
ATOM 683 C C . SER A 1 85 ? 4.204 -9.090 -3.750 1.00 96.94 85 SER A C 1
ATOM 685 O O . SER A 1 85 ? 3.376 -9.082 -2.840 1.00 96.94 85 SER A O 1
ATOM 687 N N . LEU A 1 86 ? 4.261 -8.094 -4.645 1.00 97.31 86 LEU A N 1
ATOM 688 C CA . LEU A 1 86 ? 3.415 -6.897 -4.560 1.00 97.31 86 LEU A CA 1
ATOM 689 C C . LEU A 1 86 ? 1.919 -7.215 -4.626 1.00 97.31 86 LEU A C 1
ATOM 691 O O . LEU A 1 86 ? 1.143 -6.618 -3.884 1.00 97.31 86 LEU A O 1
ATOM 695 N N . GLN A 1 87 ? 1.496 -8.138 -5.495 1.00 97.06 87 GLN A N 1
ATOM 696 C CA . GLN A 1 87 ? 0.089 -8.543 -5.580 1.00 97.06 87 GLN A CA 1
ATOM 697 C C . GLN A 1 87 ? -0.423 -9.098 -4.248 1.00 97.06 87 GLN A C 1
ATOM 699 O O . GLN A 1 87 ? -1.496 -8.690 -3.798 1.00 97.06 87 GLN A O 1
ATOM 704 N N . ASN A 1 88 ? 0.359 -9.967 -3.604 1.00 97.69 88 ASN A N 1
ATOM 705 C CA . ASN A 1 88 ? 0.003 -10.539 -2.308 1.00 97.69 88 ASN A CA 1
ATOM 706 C C . ASN A 1 88 ? 0.053 -9.483 -1.195 1.00 97.69 88 ASN A C 1
ATOM 708 O O . ASN A 1 88 ? -0.910 -9.350 -0.447 1.00 97.69 88 ASN A O 1
ATOM 712 N N . LEU A 1 89 ? 1.093 -8.641 -1.157 1.00 97.88 89 LEU A N 1
ATOM 713 C CA . LEU A 1 89 ? 1.196 -7.534 -0.199 1.00 97.88 89 LEU A CA 1
ATOM 714 C C . LEU A 1 89 ? -0.010 -6.588 -0.274 1.00 97.88 89 LEU A C 1
ATOM 716 O O . LEU A 1 89 ? -0.551 -6.207 0.762 1.00 97.88 89 LEU A O 1
ATOM 720 N N . PHE A 1 90 ? -0.468 -6.227 -1.478 1.00 97.69 90 PHE A N 1
ATOM 721 C CA . PHE A 1 90 ? -1.666 -5.402 -1.647 1.00 97.69 90 PHE A CA 1
ATOM 722 C C . PHE A 1 90 ? -2.951 -6.120 -1.221 1.00 97.69 90 PHE A C 1
ATOM 724 O O . PHE A 1 90 ? -3.835 -5.488 -0.642 1.00 97.69 90 PHE A O 1
ATOM 731 N N . ALA A 1 91 ? -3.079 -7.419 -1.498 1.00 97.12 91 ALA A N 1
ATOM 732 C CA . ALA A 1 91 ? -4.236 -8.203 -1.074 1.00 97.12 91 ALA A CA 1
ATOM 733 C 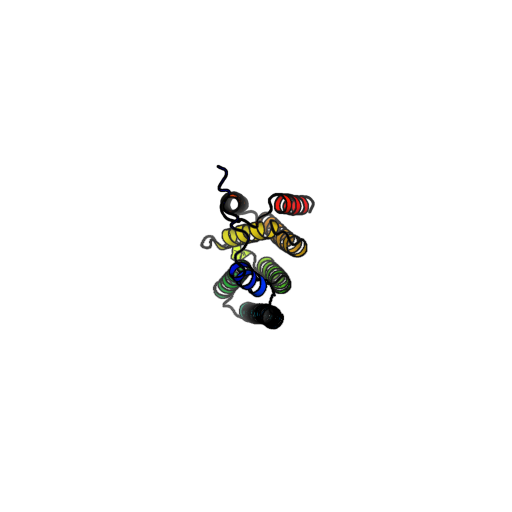C . ALA A 1 91 ? -4.334 -8.278 0.457 1.00 97.12 91 ALA A C 1
ATOM 735 O O . ALA A 1 91 ? -5.375 -7.926 1.020 1.00 97.12 91 ALA A O 1
ATOM 736 N N . SER A 1 92 ? -3.234 -8.629 1.120 1.00 97.31 92 SER A N 1
ATOM 737 C CA . SER A 1 92 ? -3.117 -8.641 2.577 1.00 97.31 92 SER A CA 1
ATOM 738 C C . SER A 1 92 ? -3.345 -7.255 3.179 1.00 97.31 92 SER A C 1
ATOM 740 O O . SER A 1 92 ? -4.095 -7.114 4.141 1.00 97.31 92 SER A O 1
ATOM 742 N N . GLN A 1 93 ? -2.776 -6.198 2.584 1.00 96.12 93 GLN A N 1
ATOM 743 C CA . GLN A 1 93 ? -2.938 -4.822 3.067 1.00 96.12 93 GLN A CA 1
ATOM 744 C C . GLN A 1 93 ? -4.411 -4.402 3.063 1.00 96.12 93 GLN A C 1
ATOM 746 O O . GLN A 1 93 ? -4.900 -3.858 4.053 1.00 96.12 93 GLN A O 1
ATOM 751 N N . ARG A 1 94 ? -5.141 -4.689 1.978 1.00 95.31 94 ARG A N 1
ATOM 752 C CA . ARG A 1 94 ? -6.583 -4.420 1.911 1.00 95.31 94 ARG A CA 1
ATOM 753 C C . ARG A 1 94 ? -7.367 -5.242 2.920 1.00 95.31 94 ARG A C 1
ATOM 755 O O . ARG A 1 94 ? -8.248 -4.687 3.562 1.00 95.31 94 ARG A O 1
ATOM 762 N N . SER A 1 95 ? -7.052 -6.530 3.065 1.00 95.06 95 SER A N 1
ATOM 763 C CA . SER A 1 95 ? -7.692 -7.415 4.049 1.00 95.06 95 SER A CA 1
ATOM 764 C C . SER A 1 95 ? -7.542 -6.864 5.470 1.00 95.06 95 SER A C 1
ATOM 766 O O . SER A 1 95 ? -8.530 -6.747 6.195 1.00 95.06 95 SER A O 1
ATOM 768 N N . LEU A 1 96 ? -6.328 -6.447 5.840 1.00 92.38 96 LEU A N 1
ATOM 769 C CA . LEU A 1 96 ? -6.028 -5.906 7.162 1.00 92.38 96 LEU A CA 1
ATOM 770 C C . LEU A 1 96 ? -6.793 -4.605 7.436 1.00 92.38 96 LEU A C 1
ATOM 772 O O . LEU A 1 96 ? -7.439 -4.477 8.470 1.00 92.38 96 LEU A O 1
ATOM 776 N N . ILE A 1 97 ? -6.776 -3.664 6.491 1.00 90.69 97 ILE A N 1
ATOM 777 C CA . ILE A 1 97 ? -7.464 -2.369 6.630 1.00 90.69 97 ILE A CA 1
ATOM 778 C C . ILE A 1 97 ? -8.983 -2.526 6.602 1.00 90.69 97 ILE A C 1
ATOM 780 O O . ILE A 1 97 ? -9.692 -1.855 7.349 1.00 90.69 97 ILE A O 1
ATOM 784 N N . PHE A 1 98 ? -9.497 -3.451 5.791 1.00 90.00 98 PHE A N 1
ATOM 785 C CA . PHE A 1 98 ? -10.918 -3.768 5.778 1.00 90.0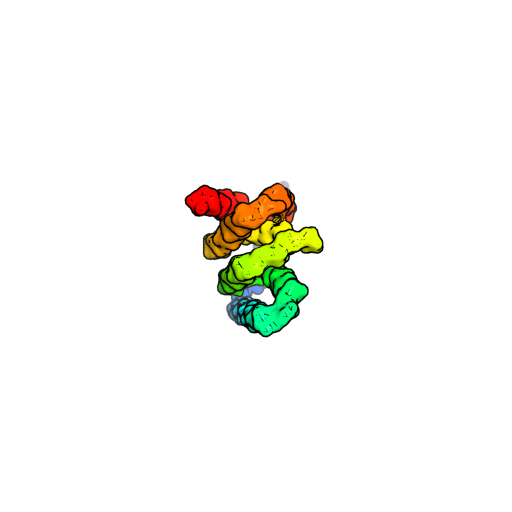0 98 PHE A CA 1
ATOM 786 C C . PHE A 1 98 ? -11.400 -4.277 7.142 1.00 90.00 98 PHE A C 1
ATOM 788 O O . PHE A 1 98 ? -12.428 -3.821 7.634 1.00 90.00 98 PHE A O 1
ATOM 795 N N . LYS A 1 99 ? -10.642 -5.188 7.767 1.00 89.25 99 LYS A N 1
ATOM 796 C CA . LYS A 1 99 ? -10.977 -5.769 9.077 1.00 89.25 99 LYS A CA 1
ATOM 797 C C . LYS A 1 99 ? -10.748 -4.802 10.240 1.00 89.25 99 LYS A C 1
ATOM 799 O O . LYS A 1 99 ? -11.511 -4.821 11.199 1.00 89.25 99 LYS A O 1
ATOM 804 N N . PHE A 1 100 ? -9.709 -3.972 10.159 1.00 87.50 100 PHE A N 1
ATOM 805 C CA . PHE A 1 100 ? -9.261 -3.111 11.254 1.00 87.50 100 PHE A CA 1
ATOM 806 C C . PHE A 1 100 ? -9.033 -1.668 10.776 1.00 87.50 100 PHE A C 1
ATOM 808 O O . PHE A 1 100 ? -7.897 -1.183 10.776 1.00 87.50 100 PHE A O 1
ATOM 815 N N . PRO A 1 101 ? -10.095 -0.943 10.383 1.00 83.75 101 PRO A N 1
ATOM 816 C CA . PRO A 1 101 ? -9.969 0.418 9.859 1.00 83.75 101 PRO A CA 1
ATOM 817 C C . PRO A 1 101 ? -9.306 1.383 10.851 1.00 83.75 101 PRO A C 1
ATOM 819 O O . PRO A 1 101 ? -8.546 2.263 10.449 1.00 83.75 101 PRO A O 1
ATOM 822 N N . ASN A 1 102 ? -9.527 1.183 12.154 1.00 81.44 102 ASN A N 1
ATOM 823 C CA . ASN A 1 102 ? -8.987 2.036 13.216 1.00 81.44 102 ASN A CA 1
ATOM 824 C C . ASN A 1 102 ? -7.449 2.093 13.233 1.00 81.44 102 ASN A C 1
ATOM 826 O O . ASN A 1 102 ? -6.898 3.073 13.720 1.00 81.44 102 ASN A O 1
ATOM 830 N N . LEU A 1 103 ? -6.750 1.112 12.639 1.00 81.31 103 LEU A N 1
ATOM 831 C CA . LEU A 1 103 ? -5.284 1.121 12.520 1.00 81.31 103 LEU A CA 1
ATOM 832 C C . LEU A 1 103 ? -4.741 2.317 11.726 1.00 81.31 103 LEU A C 1
ATOM 834 O O . LEU A 1 103 ? -3.582 2.682 11.894 1.00 81.31 103 LEU A O 1
ATOM 838 N N . LEU A 1 104 ? -5.547 2.892 10.829 1.00 75.44 104 LEU A N 1
ATOM 839 C CA . LEU A 1 104 ? -5.151 4.031 9.997 1.00 75.44 104 LEU A CA 1
ATOM 840 C C . LEU A 1 104 ? -5.561 5.382 10.576 1.00 75.44 104 LEU A C 1
ATOM 842 O O . LEU A 1 104 ? -5.01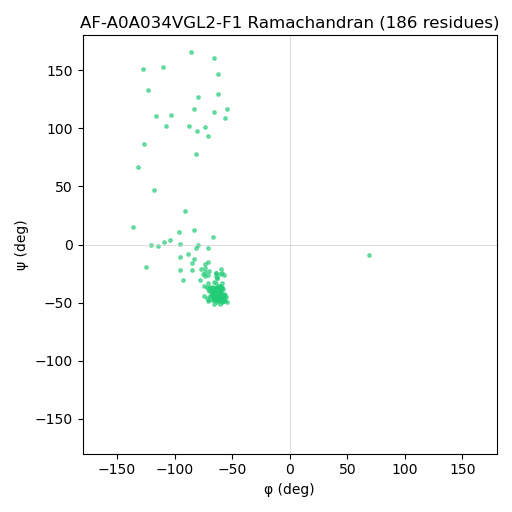7 6.408 10.170 1.00 75.44 104 LEU A O 1
ATOM 846 N N . PHE A 1 105 ? -6.566 5.387 11.447 1.00 67.06 105 PHE A N 1
ATOM 847 C CA . PHE A 1 105 ? -7.251 6.601 11.885 1.00 67.06 105 PHE A CA 1
ATOM 848 C C . PHE A 1 105 ? -6.942 6.983 13.323 1.00 67.06 105 PHE A C 1
ATOM 850 O O . PHE A 1 105 ? -7.455 7.997 13.788 1.00 67.06 105 PHE A O 1
ATOM 857 N N . ASP A 1 106 ? -6.080 6.215 13.985 1.00 68.50 106 ASP A N 1
ATOM 858 C CA . ASP A 1 106 ? -5.523 6.590 15.272 1.00 68.50 106 ASP A CA 1
ATOM 859 C C . ASP A 1 106 ? -4.703 7.888 15.137 1.00 68.50 106 ASP A C 1
ATOM 861 O O . ASP A 1 106 ? -3.879 8.042 14.221 1.00 68.50 106 ASP A O 1
ATOM 865 N N . GLU A 1 107 ? -4.976 8.866 16.003 1.00 55.56 107 GLU A N 1
ATOM 866 C CA . GLU A 1 107 ? -4.452 10.234 15.888 1.00 55.56 107 GLU A CA 1
ATOM 867 C C . GLU A 1 107 ? -2.924 10.282 16.024 1.00 55.56 107 GLU A C 1
ATOM 869 O O . GLU A 1 107 ? -2.278 11.123 15.399 1.00 55.56 107 GLU A O 1
ATOM 874 N N . GLU A 1 108 ? -2.337 9.316 16.730 1.00 56.09 108 GLU A N 1
ATOM 875 C CA . GLU A 1 108 ? -0.904 9.261 17.035 1.00 56.09 108 GLU A CA 1
ATOM 876 C C . GLU A 1 108 ? -0.023 8.704 15.903 1.00 56.09 108 GLU A C 1
ATOM 878 O O . GLU A 1 108 ? 1.200 8.648 16.047 1.00 56.09 108 GLU A O 1
ATOM 883 N N . THR A 1 109 ? -0.595 8.269 14.771 1.00 62.91 109 THR A N 1
ATOM 884 C CA . THR A 1 109 ? 0.182 7.562 13.739 1.00 62.91 109 THR A CA 1
ATOM 885 C C . THR A 1 109 ? 0.127 8.215 12.353 1.00 62.91 109 THR A C 1
ATOM 887 O O . THR A 1 109 ? -0.938 8.520 11.819 1.00 62.91 109 THR A O 1
ATOM 890 N N . ASP A 1 110 ? 1.295 8.372 11.719 1.00 76.56 110 ASP A N 1
ATOM 891 C CA . ASP A 1 110 ? 1.444 8.846 10.328 1.00 76.56 110 ASP A CA 1
ATOM 892 C C . ASP A 1 110 ? 1.263 7.731 9.275 1.00 76.56 110 ASP A C 1
ATOM 894 O O . ASP A 1 110 ? 1.507 7.916 8.083 1.00 76.56 110 ASP A O 1
ATOM 898 N N . ILE A 1 111 ? 0.756 6.566 9.687 1.00 83.44 111 ILE A N 1
ATOM 899 C CA . ILE A 1 111 ? 0.635 5.360 8.851 1.00 83.44 111 ILE A CA 1
ATOM 900 C C . ILE A 1 111 ? -0.270 5.600 7.634 1.00 83.44 111 ILE A C 1
ATOM 902 O O . ILE A 1 111 ? 0.002 5.106 6.539 1.00 83.44 111 ILE A O 1
ATOM 906 N N . CYS A 1 112 ? -1.342 6.381 7.797 1.00 84.69 112 CYS A N 1
ATOM 907 C CA . CYS A 1 112 ? -2.228 6.730 6.688 1.00 84.69 112 CYS A CA 1
ATOM 908 C C . CYS A 1 112 ? -1.500 7.555 5.612 1.00 84.69 112 CYS A C 1
ATOM 910 O O . CYS A 1 112 ? -1.738 7.358 4.418 1.00 84.69 112 CYS A O 1
ATOM 912 N N . ALA A 1 113 ? -0.591 8.444 6.024 1.00 83.19 113 ALA A N 1
ATOM 913 C CA . ALA A 1 113 ? 0.211 9.260 5.119 1.00 83.19 113 ALA A CA 1
ATOM 914 C C . ALA A 1 113 ? 1.158 8.393 4.292 1.00 83.19 113 ALA A C 1
ATOM 916 O O . ALA A 1 113 ? 1.142 8.455 3.061 1.00 83.19 113 ALA A O 1
ATOM 917 N N . ASP A 1 114 ? 1.907 7.527 4.975 1.00 87.94 114 ASP A N 1
ATOM 918 C CA . ASP A 1 114 ? 2.855 6.602 4.358 1.00 87.94 114 ASP A CA 1
ATOM 919 C C . ASP A 1 114 ? 2.15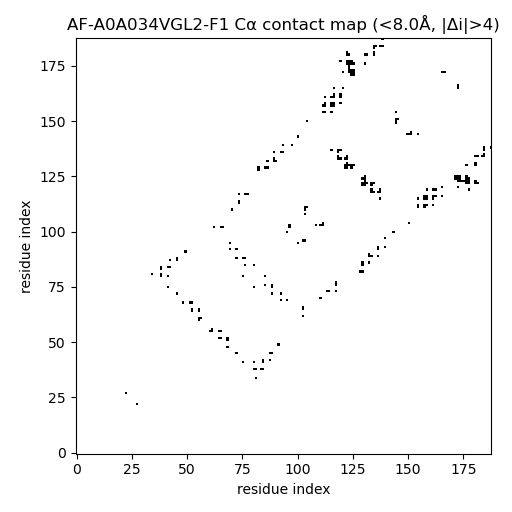4 5.661 3.376 1.00 87.94 114 ASP A C 1
ATOM 921 O O . ASP A 1 114 ? 2.618 5.451 2.251 1.00 87.94 114 ASP A O 1
ATOM 925 N N . LEU A 1 115 ? 0.989 5.135 3.765 1.00 90.56 115 LEU A N 1
ATOM 926 C CA . LEU A 1 115 ? 0.179 4.301 2.888 1.00 90.56 115 LEU A CA 1
ATOM 927 C C . LEU A 1 115 ? -0.298 5.080 1.654 1.00 90.56 115 LEU A C 1
ATOM 929 O O . LEU A 1 115 ? -0.152 4.580 0.540 1.00 90.56 115 LEU A O 1
ATOM 933 N N . CYS A 1 116 ? -0.832 6.296 1.817 1.00 89.31 116 CYS A N 1
ATOM 934 C CA . CYS A 1 116 ? -1.257 7.130 0.687 1.00 89.31 116 CYS A CA 1
ATOM 935 C C . CYS A 1 116 ? -0.101 7.386 -0.286 1.00 89.31 116 CYS A C 1
ATOM 937 O O . CYS A 1 116 ? -0.264 7.222 -1.499 1.00 89.31 116 CYS A O 1
ATOM 939 N N . PHE A 1 117 ? 1.072 7.740 0.239 1.00 88.50 117 PHE A N 1
ATOM 940 C CA . PHE A 1 117 ? 2.270 7.969 -0.559 1.00 88.50 117 PHE A CA 1
ATOM 941 C C . PHE A 1 117 ? 2.668 6.727 -1.360 1.00 88.50 117 PHE A C 1
ATOM 943 O O . PHE A 1 117 ? 2.855 6.800 -2.578 1.00 88.50 117 PHE A O 1
ATOM 950 N N . LEU A 1 118 ? 2.735 5.566 -0.704 1.00 93.12 118 LEU A N 1
ATOM 951 C CA . LEU A 1 118 ? 3.087 4.304 -1.353 1.00 93.12 118 LEU A CA 1
ATOM 952 C C . LEU A 1 118 ? 2.064 3.895 -2.420 1.00 93.12 118 LEU A C 1
ATOM 954 O O . LEU A 1 118 ? 2.453 3.464 -3.508 1.00 93.12 118 LEU A O 1
ATOM 958 N N . LEU A 1 119 ? 0.768 4.065 -2.155 1.00 93.25 119 LEU A N 1
ATOM 959 C CA . LEU A 1 119 ? -0.286 3.767 -3.125 1.00 93.25 119 LEU A CA 1
ATOM 960 C C . LEU A 1 119 ? -0.185 4.656 -4.365 1.00 93.25 119 LEU A C 1
ATOM 962 O O . LEU A 1 119 ? -0.248 4.143 -5.483 1.00 93.25 119 LEU A O 1
ATOM 966 N N . LEU A 1 120 ? 0.031 5.963 -4.195 1.00 90.75 120 LEU A N 1
ATOM 967 C CA . LEU A 1 120 ? 0.209 6.892 -5.314 1.00 90.75 120 LEU A CA 1
ATOM 968 C C . LEU A 1 120 ? 1.473 6.575 -6.122 1.00 90.75 120 LEU A C 1
ATOM 970 O O . LEU A 1 120 ? 1.421 6.556 -7.355 1.00 90.75 120 LEU A O 1
ATOM 974 N N . LYS A 1 121 ? 2.579 6.241 -5.445 1.00 91.31 121 LYS A N 1
ATOM 975 C CA . LYS A 1 121 ? 3.812 5.768 -6.088 1.00 91.31 121 LYS A CA 1
ATOM 976 C C . LYS A 1 121 ? 3.537 4.558 -6.987 1.00 91.31 121 LYS A C 1
ATOM 978 O O . LYS A 1 121 ? 3.920 4.566 -8.157 1.00 91.31 121 LYS A O 1
ATOM 983 N N . HIS A 1 122 ? 2.827 3.547 -6.482 1.00 93.44 122 HIS A N 1
ATOM 984 C CA . HIS A 1 122 ? 2.502 2.334 -7.245 1.00 93.44 122 HIS A CA 1
ATOM 985 C C . HIS A 1 122 ? 1.428 2.551 -8.323 1.00 93.44 122 HIS A C 1
ATOM 987 O O . HIS A 1 122 ? 1.473 1.899 -9.368 1.00 93.44 122 HIS A O 1
ATOM 993 N N . CYS A 1 123 ? 0.523 3.520 -8.156 1.00 92.50 123 CYS A N 1
ATOM 994 C CA . CYS A 1 123 ? -0.381 3.966 -9.224 1.00 92.50 123 CYS A CA 1
ATOM 995 C C . CYS A 1 123 ? 0.379 4.582 -10.413 1.00 92.50 123 CYS A C 1
ATOM 997 O O . CYS A 1 123 ? -0.070 4.480 -11.556 1.00 92.50 123 CYS A O 1
ATOM 999 N N . GLY A 1 124 ? 1.551 5.171 -10.165 1.00 88.81 124 GLY A N 1
ATOM 1000 C CA . GLY A 1 124 ? 2.471 5.661 -11.193 1.00 88.81 124 GLY A CA 1
ATOM 1001 C C . GLY A 1 124 ? 3.336 4.586 -11.862 1.00 88.81 124 GLY A C 1
ATOM 1002 O O . GLY A 1 124 ? 4.117 4.922 -12.752 1.00 88.81 124 GLY A O 1
ATOM 1003 N N . SER A 1 125 ? 3.215 3.309 -11.474 1.00 90.25 125 SER A N 1
ATOM 1004 C CA . SER A 1 125 ? 4.020 2.213 -12.031 1.00 90.25 125 SER A CA 1
ATOM 1005 C C . SER A 1 125 ? 3.776 2.010 -13.531 1.00 90.25 125 SER A C 1
ATOM 1007 O O . SER A 1 125 ? 2.659 2.148 -14.038 1.00 90.25 125 SER A O 1
ATOM 1009 N N . LEU A 1 126 ? 4.813 1.610 -14.268 1.00 89.12 126 LEU A N 1
ATOM 1010 C CA . LEU A 1 126 ? 4.688 1.232 -15.680 1.00 89.12 126 LEU A CA 1
ATOM 1011 C C . LEU A 1 126 ? 3.929 -0.095 -15.863 1.00 89.12 126 LEU A C 1
ATOM 1013 O O . LEU A 1 126 ? 3.297 -0.302 -16.900 1.00 89.12 126 LEU A O 1
ATOM 1017 N N . LEU A 1 127 ? 3.890 -0.945 -14.833 1.00 91.06 127 LEU A N 1
ATOM 1018 C CA . LEU A 1 127 ? 3.248 -2.259 -14.867 1.00 91.06 127 LEU A CA 1
ATOM 1019 C C . LEU A 1 127 ? 1.731 -2.157 -14.600 1.00 91.06 127 LEU A C 1
ATOM 1021 O O . LEU A 1 127 ? 1.331 -1.786 -13.492 1.00 91.06 127 LEU A O 1
ATOM 1025 N N . PRO A 1 128 ? 0.854 -2.526 -15.560 1.00 91.06 128 PRO A N 1
ATOM 1026 C CA . PRO A 1 128 ? -0.599 -2.417 -15.392 1.00 91.06 128 PRO A CA 1
ATOM 1027 C C . PRO A 1 128 ? -1.158 -3.224 -14.220 1.00 91.06 128 PRO A C 1
ATOM 1029 O O . PRO A 1 128 ? -2.038 -2.735 -13.513 1.00 91.06 128 PRO A O 1
ATOM 1032 N N . ALA A 1 129 ? -0.622 -4.426 -13.986 1.00 91.75 129 ALA A N 1
ATOM 1033 C CA . ALA A 1 129 ? -1.047 -5.285 -12.884 1.00 91.75 129 ALA A CA 1
ATOM 1034 C C . ALA A 1 129 ? -0.839 -4.603 -11.521 1.00 91.75 129 ALA A C 1
ATOM 1036 O O . ALA A 1 129 ? -1.739 -4.615 -10.686 1.00 91.75 129 ALA A O 1
ATOM 1037 N N . ILE A 1 130 ? 0.305 -3.935 -11.328 1.00 94.31 130 ILE A N 1
ATOM 1038 C CA . ILE A 1 130 ? 0.612 -3.197 -10.095 1.00 94.31 130 ILE A CA 1
ATOM 1039 C C . ILE A 1 130 ? -0.312 -1.993 -9.931 1.00 94.31 130 ILE A C 1
ATOM 1041 O O . ILE A 1 130 ? -0.897 -1.814 -8.864 1.00 94.31 130 ILE A O 1
ATOM 1045 N N . ARG A 1 131 ? -0.523 -1.213 -11.000 1.00 94.06 131 ARG A N 1
ATOM 1046 C CA . ARG A 1 131 ? -1.443 -0.067 -10.956 1.00 94.06 131 ARG A CA 1
ATOM 1047 C C . ARG A 1 131 ? -2.853 -0.472 -10.553 1.00 94.06 131 ARG A C 1
ATOM 1049 O O . ARG A 1 131 ? -3.469 0.223 -9.753 1.00 94.06 131 ARG A O 1
ATOM 1056 N N . SER A 1 132 ? -3.360 -1.579 -11.098 1.00 93.06 132 SER A N 1
ATOM 1057 C CA . SER A 1 132 ? -4.700 -2.073 -10.773 1.00 93.06 132 SER A CA 1
ATOM 1058 C C . SER A 1 132 ? -4.822 -2.426 -9.291 1.00 93.06 132 SER A C 1
ATOM 1060 O O . SER A 1 132 ? -5.807 -2.055 -8.657 1.00 93.06 132 SER A O 1
ATOM 1062 N N . GLN A 1 133 ? -3.813 -3.095 -8.725 1.00 95.38 133 GLN A N 1
ATOM 1063 C CA . GLN A 1 133 ? -3.798 -3.447 -7.303 1.00 95.38 133 GLN A CA 1
ATOM 1064 C C . GLN A 1 133 ? -3.713 -2.203 -6.409 1.00 95.38 133 GLN A C 1
ATOM 1066 O O . GLN A 1 133 ? -4.491 -2.075 -5.467 1.00 95.38 133 GLN A O 1
ATOM 1071 N N . ALA A 1 134 ? -2.837 -1.252 -6.742 1.00 94.81 134 ALA A N 1
ATOM 1072 C CA . ALA A 1 134 ? -2.701 -0.005 -5.994 1.00 94.81 134 ALA A CA 1
ATOM 1073 C C . ALA A 1 134 ? -3.969 0.865 -6.067 1.00 94.81 134 ALA A C 1
ATOM 1075 O O . ALA A 1 134 ? -4.398 1.409 -5.053 1.00 94.81 134 ALA A O 1
ATOM 1076 N N . SER A 1 135 ? -4.616 0.937 -7.236 1.00 92.44 135 SER A N 1
ATOM 1077 C CA . SER A 1 135 ? -5.878 1.673 -7.420 1.00 92.44 135 SER A CA 1
ATOM 1078 C C . SER A 1 135 ? -7.007 1.067 -6.588 1.00 92.44 135 SER A C 1
ATOM 1080 O O . SER A 1 135 ? -7.761 1.804 -5.964 1.00 92.44 135 SER A O 1
ATOM 1082 N N . ALA A 1 136 ? -7.102 -0.267 -6.527 1.00 93.06 136 ALA A N 1
ATOM 1083 C CA . ALA A 1 136 ? -8.090 -0.951 -5.693 1.00 93.06 136 ALA A CA 1
ATOM 1084 C C . ALA A 1 136 ? -7.873 -0.667 -4.197 1.00 93.06 136 ALA A C 1
ATOM 1086 O O . ALA A 1 136 ? -8.829 -0.408 -3.467 1.00 93.06 136 ALA A O 1
ATOM 1087 N N . SER A 1 137 ? -6.617 -0.667 -3.740 1.00 94.25 137 SER A N 1
ATOM 1088 C CA . SER A 1 137 ? -6.271 -0.299 -2.362 1.00 94.25 137 SER A CA 1
ATOM 1089 C C . SER A 1 137 ? -6.562 1.176 -2.060 1.00 94.25 137 SER A C 1
ATOM 1091 O O . SER A 1 137 ? -7.056 1.486 -0.979 1.00 94.25 137 SER A O 1
ATOM 1093 N N . LEU A 1 138 ? -6.305 2.080 -3.012 1.00 91.06 138 LEU A N 1
ATOM 1094 C CA . LEU A 1 138 ? -6.612 3.506 -2.877 1.00 91.06 138 LEU A CA 1
ATOM 1095 C C . LEU A 1 138 ? -8.123 3.759 -2.826 1.00 91.06 138 LEU A C 1
ATOM 1097 O O . LEU A 1 138 ? -8.582 4.522 -1.981 1.00 91.06 138 LEU A O 1
ATOM 1101 N N . TYR A 1 139 ? -8.896 3.081 -3.674 1.00 90.25 139 TYR A N 1
ATOM 1102 C CA . TYR A 1 139 ? -10.355 3.143 -3.650 1.00 90.25 139 TYR A CA 1
ATOM 1103 C C . TYR A 1 139 ? -10.917 2.670 -2.305 1.00 90.25 139 TYR A C 1
ATOM 1105 O O . TYR A 1 139 ? -11.718 3.375 -1.696 1.00 90.25 139 TYR A O 1
ATOM 1113 N N . LEU A 1 140 ? -10.449 1.520 -1.797 1.00 89.69 140 LEU A N 1
ATOM 1114 C CA . LEU A 1 140 ? -10.844 1.020 -0.477 1.00 89.69 140 LEU A CA 1
ATOM 1115 C C . LEU A 1 140 ? -10.563 2.056 0.618 1.00 89.69 140 LEU A C 1
ATOM 1117 O O . LEU A 1 140 ? -11.426 2.313 1.455 1.00 89.69 140 LEU A O 1
ATOM 1121 N N . LEU A 1 141 ? -9.376 2.670 0.589 1.00 85.38 141 LEU A N 1
ATOM 1122 C CA . LEU A 1 141 ? -8.989 3.695 1.552 1.00 85.38 141 LEU A CA 1
ATOM 1123 C C . LEU A 1 141 ? -9.927 4.908 1.486 1.00 85.38 141 LEU A C 1
ATOM 1125 O O . LEU A 1 141 ? -10.389 5.381 2.521 1.00 85.38 141 LEU A O 1
ATOM 1129 N N . MET A 1 142 ? -10.238 5.405 0.286 1.00 82.75 142 MET A N 1
ATOM 1130 C CA . MET A 1 142 ? -11.170 6.524 0.101 1.00 82.75 142 MET A CA 1
ATOM 1131 C C . MET A 1 142 ? -12.583 6.176 0.585 1.00 82.75 142 MET A C 1
ATOM 1133 O O . MET A 1 142 ? -13.216 6.995 1.251 1.00 82.75 142 MET A O 1
ATOM 1137 N N . ARG A 1 143 ? -13.054 4.954 0.311 1.00 82.94 143 ARG A N 1
ATOM 1138 C CA . ARG A 1 143 ? -14.365 4.472 0.754 1.00 82.94 143 ARG A CA 1
ATOM 1139 C C . ARG A 1 143 ? -14.460 4.376 2.276 1.00 82.94 143 ARG A C 1
ATOM 1141 O O . ARG A 1 143 ? -15.406 4.901 2.852 1.00 82.94 143 ARG A O 1
ATOM 1148 N N . GLN A 1 144 ? -13.470 3.778 2.936 1.00 78.38 144 GLN A N 1
ATOM 1149 C CA . GLN A 1 144 ? -13.458 3.703 4.400 1.00 78.38 144 GLN A CA 1
ATOM 1150 C C . GLN A 1 144 ? -13.373 5.085 5.053 1.00 78.38 144 GLN A C 1
ATOM 1152 O O . GLN A 1 144 ? -14.042 5.338 6.050 1.00 78.38 144 GLN A O 1
ATOM 1157 N N . ASN A 1 145 ? -12.610 6.007 4.462 1.00 71.25 145 ASN A N 1
ATOM 1158 C CA . ASN A 1 145 ? -12.562 7.396 4.920 1.00 71.25 145 ASN A CA 1
ATOM 1159 C C . ASN A 1 145 ? -13.919 8.098 4.867 1.00 71.25 145 ASN A C 1
ATOM 1161 O O . ASN A 1 145 ? -14.212 8.929 5.725 1.00 71.25 145 ASN A O 1
ATOM 1165 N N . PHE A 1 146 ? -14.726 7.790 3.852 1.00 69.19 146 PHE A N 1
ATOM 1166 C CA . PHE A 1 146 ? -16.075 8.322 3.728 1.00 69.19 146 PHE A CA 1
ATOM 1167 C C . PHE A 1 146 ? -17.023 7.704 4.764 1.00 69.19 146 PHE A C 1
ATOM 1169 O O . PHE A 1 146 ? -17.741 8.438 5.437 1.00 69.19 146 PHE A O 1
ATOM 1176 N N . GLU A 1 147 ? -16.987 6.379 4.940 1.00 68.56 147 GLU A N 1
ATOM 1177 C CA . GLU A 1 147 ? -17.863 5.653 5.875 1.00 68.56 147 GLU A CA 1
ATOM 1178 C C . GLU A 1 147 ? -17.597 6.015 7.352 1.00 68.56 147 GLU A C 1
ATOM 1180 O O . GLU A 1 147 ? -18.532 6.066 8.147 1.00 68.56 147 GLU A O 1
ATOM 1185 N N . ILE A 1 148 ? -16.349 6.326 7.723 1.00 64.31 148 ILE A N 1
ATOM 1186 C CA . ILE A 1 148 ? -15.959 6.673 9.106 1.00 64.31 148 ILE A CA 1
ATOM 1187 C C . ILE A 1 148 ? -16.232 8.156 9.434 1.00 64.31 148 ILE A C 1
ATOM 1189 O O . ILE A 1 148 ? -16.208 8.558 10.595 1.00 64.31 148 ILE A O 1
ATOM 1193 N N . GLY A 1 149 ? -16.524 8.991 8.429 1.00 53.19 149 GLY A N 1
ATOM 1194 C CA . GLY A 1 149 ? -17.074 10.344 8.598 1.00 53.19 149 GLY A CA 1
ATOM 1195 C C . GLY A 1 149 ? -16.153 11.413 9.210 1.00 53.19 149 GLY A C 1
ATOM 1196 O O . GLY A 1 149 ? -16.509 12.587 9.159 1.00 53.19 149 GLY A O 1
ATOM 1197 N N . ASN A 1 150 ? -14.972 11.063 9.740 1.00 54.59 150 ASN A N 1
ATOM 1198 C CA . ASN A 1 150 ? -14.210 11.962 10.626 1.00 54.59 150 ASN A CA 1
ATOM 1199 C C . ASN A 1 150 ? -12.796 12.365 10.160 1.00 54.59 150 ASN A C 1
ATOM 1201 O O . ASN A 1 150 ? -12.141 13.135 10.850 1.00 54.59 150 ASN A O 1
ATOM 1205 N N . ASN A 1 151 ? -12.301 11.901 9.001 1.00 59.78 151 ASN A N 1
ATOM 1206 C CA . ASN A 1 151 ? -10.899 12.144 8.593 1.00 59.78 151 ASN A CA 1
ATOM 1207 C C . ASN A 1 151 ? -10.684 12.560 7.126 1.00 59.78 151 ASN A C 1
ATOM 1209 O O . ASN A 1 151 ? -9.551 12.596 6.635 1.00 59.78 151 ASN A O 1
ATOM 1213 N N . PHE A 1 152 ? -11.745 12.963 6.420 1.00 59.06 152 PHE A N 1
ATOM 1214 C CA . PHE A 1 152 ? -11.663 13.326 4.998 1.00 59.06 152 PHE A CA 1
ATOM 1215 C C . PHE A 1 152 ? -10.682 14.482 4.726 1.00 59.06 152 PHE A C 1
ATOM 1217 O O . PHE A 1 152 ? -9.949 14.475 3.735 1.00 59.06 152 PHE A O 1
ATOM 1224 N N . ALA A 1 153 ? -10.614 15.463 5.633 1.00 61.66 153 ALA A N 1
ATOM 1225 C CA . ALA A 1 153 ? -9.663 16.568 5.540 1.00 61.66 153 ALA A CA 1
ATOM 1226 C C . ALA A 1 153 ? -8.203 16.098 5.689 1.00 61.66 153 ALA A C 1
ATOM 1228 O O . ALA A 1 153 ? -7.353 16.520 4.901 1.00 61.66 153 ALA A O 1
ATOM 1229 N N . ARG A 1 154 ? -7.930 15.186 6.636 1.00 65.62 154 ARG A N 1
ATOM 1230 C CA . ARG A 1 154 ? -6.592 14.633 6.900 1.00 65.62 154 ARG A CA 1
ATOM 1231 C C . ARG A 1 154 ? -6.102 13.812 5.710 1.00 65.62 154 ARG A C 1
ATOM 1233 O O . ARG A 1 154 ? -5.007 14.057 5.216 1.00 65.62 154 ARG A O 1
ATOM 1240 N N . VAL A 1 155 ? -6.930 12.921 5.166 1.00 64.06 155 VAL A N 1
ATOM 1241 C CA . VAL A 1 155 ? -6.532 12.088 4.017 1.00 64.06 155 VAL A CA 1
ATOM 1242 C C . VAL A 1 155 ? -6.368 12.901 2.743 1.00 64.06 155 VAL A C 1
ATOM 1244 O O . VAL A 1 155 ? -5.381 12.723 2.034 1.00 64.06 155 VAL A O 1
ATOM 1247 N N . LYS A 1 156 ? -7.251 13.870 2.481 1.00 70.44 156 LYS A N 1
ATOM 1248 C CA . LYS A 1 156 ? -7.072 14.805 1.361 1.00 70.44 156 LYS A CA 1
ATOM 1249 C C . LYS A 1 156 ? -5.738 15.556 1.457 1.00 70.44 156 LYS A C 1
ATOM 1251 O O . LYS A 1 156 ? -5.046 15.706 0.449 1.00 70.44 156 LYS A O 1
ATOM 1256 N N . MET A 1 157 ? -5.365 16.007 2.656 1.00 72.81 157 MET A N 1
ATOM 1257 C CA . MET A 1 157 ? -4.081 16.668 2.895 1.00 72.81 157 MET A CA 1
ATOM 1258 C C . MET A 1 157 ? -2.908 15.719 2.629 1.00 72.81 157 MET A C 1
ATOM 1260 O O . MET A 1 157 ? -1.998 16.093 1.890 1.00 72.81 157 MET A O 1
ATOM 1264 N N . GLN A 1 158 ? -2.969 14.477 3.122 1.00 70.88 158 GLN A N 1
ATOM 1265 C CA . GLN A 1 158 ? -1.904 13.499 2.887 1.00 70.88 158 GLN A CA 1
ATOM 1266 C C . GLN A 1 158 ? -1.767 13.102 1.419 1.00 70.88 158 GLN A C 1
ATOM 1268 O O . GLN A 1 158 ? -0.648 13.001 0.923 1.00 70.88 158 GLN A O 1
ATOM 1273 N N . VAL A 1 159 ? -2.872 12.949 0.688 1.00 70.44 159 VAL A N 1
ATOM 1274 C CA . VAL A 1 159 ? -2.854 12.693 -0.760 1.00 70.44 159 VAL A CA 1
ATOM 1275 C C . VAL A 1 159 ? -2.220 13.865 -1.513 1.00 70.44 159 VAL A C 1
ATOM 1277 O O . VAL A 1 159 ? -1.386 13.654 -2.390 1.00 70.44 159 VAL A O 1
ATOM 1280 N N . THR A 1 160 ? -2.562 15.102 -1.144 1.00 73.62 160 THR A N 1
ATOM 1281 C CA . THR A 1 160 ? -2.025 16.316 -1.785 1.00 73.62 160 THR A CA 1
ATOM 1282 C C . THR A 1 160 ? -0.523 16.475 -1.524 1.00 73.62 160 THR A C 1
ATOM 1284 O O . THR A 1 160 ? 0.251 16.727 -2.451 1.00 73.62 160 THR A O 1
ATOM 1287 N N . MET A 1 161 ? -0.092 16.272 -0.277 1.00 71.12 161 MET A N 1
ATOM 1288 C CA . MET A 1 161 ? 1.320 16.322 0.112 1.00 71.12 161 MET A CA 1
ATOM 1289 C C . MET A 1 161 ? 2.131 15.205 -0.546 1.00 71.12 161 MET A C 1
ATOM 1291 O O . MET A 1 161 ? 3.180 15.464 -1.132 1.00 71.12 161 MET A O 1
ATOM 1295 N N . SER A 1 162 ? 1.605 13.980 -0.529 1.00 71.00 162 SER A N 1
ATOM 1296 C CA . SER A 1 162 ? 2.232 12.820 -1.167 1.00 71.00 162 SER A CA 1
ATOM 1297 C C . SER A 1 162 ? 2.397 13.002 -2.671 1.00 71.00 162 SER A C 1
ATOM 1299 O O . SER A 1 162 ? 3.422 12.633 -3.235 1.00 71.00 162 SER A O 1
ATOM 1301 N N . LEU A 1 163 ? 1.403 13.590 -3.340 1.00 73.56 163 LEU A N 1
ATOM 1302 C CA . LEU A 1 163 ? 1.504 13.888 -4.765 1.00 73.56 163 LEU A CA 1
ATOM 1303 C C . LEU A 1 163 ? 2.601 14.925 -5.040 1.00 73.56 163 LEU A C 1
ATOM 1305 O O . LEU A 1 163 ? 3.351 14.788 -6.004 1.00 73.56 163 LEU A O 1
ATOM 1309 N N . SER A 1 164 ? 2.728 15.925 -4.166 1.00 76.25 164 SER A N 1
ATOM 1310 C CA . SER A 1 164 ? 3.734 16.984 -4.288 1.00 76.25 164 SER A CA 1
ATOM 1311 C C . SER A 1 164 ? 5.158 16.441 -4.105 1.00 76.25 164 SER A C 1
ATOM 1313 O O . SER A 1 164 ? 6.055 16.805 -4.862 1.00 76.25 164 SER A O 1
ATOM 1315 N N . SER A 1 165 ? 5.371 15.521 -3.156 1.00 71.06 165 SER A N 1
ATOM 1316 C CA . SER A 1 165 ? 6.674 14.874 -2.948 1.00 71.06 165 SER A CA 1
ATOM 1317 C C . SER A 1 165 ? 7.034 13.888 -4.067 1.00 71.06 165 SER A C 1
ATOM 1319 O O . SER A 1 165 ? 8.204 13.776 -4.443 1.00 71.06 165 SER A O 1
ATOM 1321 N N . LEU A 1 166 ? 6.044 13.206 -4.651 1.00 65.19 166 LEU A N 1
ATOM 1322 C CA . LEU A 1 166 ? 6.251 12.210 -5.705 1.00 65.19 166 LEU A CA 1
ATOM 1323 C C . LEU A 1 166 ? 6.742 12.827 -7.024 1.00 65.19 166 LEU A C 1
ATOM 1325 O O . LEU A 1 166 ? 7.615 12.256 -7.678 1.00 65.19 166 LEU A O 1
ATOM 1329 N N . VAL A 1 167 ? 6.240 14.016 -7.380 1.00 61.72 167 VAL A N 1
ATOM 1330 C CA . VAL A 1 167 ? 6.651 14.758 -8.589 1.00 61.72 167 VAL A CA 1
ATOM 1331 C C . VAL A 1 167 ? 8.129 15.180 -8.536 1.00 61.72 167 VAL A C 1
ATOM 1333 O O . VAL A 1 167 ? 8.758 15.327 -9.579 1.00 61.72 167 VAL A O 1
ATOM 1336 N N . GLY A 1 168 ? 8.713 15.316 -7.339 1.00 57.75 168 GLY A N 1
ATOM 1337 C CA . GLY A 1 168 ? 10.111 15.722 -7.157 1.00 57.75 168 GLY A CA 1
ATOM 1338 C C . GLY A 1 168 ? 11.132 14.590 -6.983 1.00 57.75 168 GLY A C 1
ATOM 1339 O O . GLY A 1 168 ? 12.327 14.872 -6.996 1.00 57.75 168 GLY A O 1
ATOM 1340 N N . THR A 1 169 ? 10.714 13.331 -6.786 1.00 57.53 169 THR A N 1
ATOM 1341 C CA . THR A 1 169 ? 11.608 12.287 -6.227 1.00 57.53 169 THR A CA 1
ATOM 1342 C C . THR A 1 169 ? 11.780 11.015 -7.058 1.00 57.53 169 THR A C 1
ATOM 1344 O O . THR A 1 169 ? 12.751 10.293 -6.834 1.00 57.53 169 THR A O 1
ATOM 1347 N N . SER A 1 170 ? 10.891 10.692 -8.005 1.00 54.94 170 SER A N 1
ATOM 1348 C CA . SER A 1 170 ? 10.918 9.375 -8.661 1.00 54.94 170 SER A CA 1
ATOM 1349 C C . SER A 1 170 ? 11.211 9.439 -10.169 1.00 54.94 170 SER A C 1
ATOM 1351 O O . SER A 1 170 ? 10.340 9.837 -10.939 1.00 54.94 170 SER A O 1
ATOM 1353 N N . PRO A 1 171 ? 12.387 8.966 -10.635 1.00 56.62 171 PRO A N 1
ATOM 1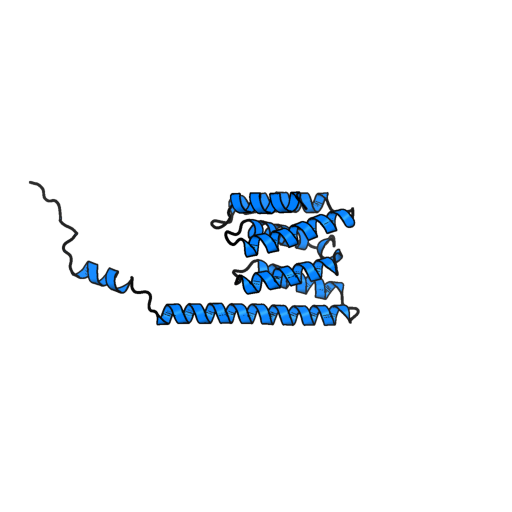354 C CA . PRO A 1 171 ? 12.722 8.931 -12.064 1.00 56.62 171 PRO A CA 1
ATOM 1355 C C . PRO A 1 171 ? 11.931 7.875 -12.861 1.00 56.62 171 PRO A C 1
ATOM 1357 O O . PRO A 1 171 ? 11.902 7.930 -14.086 1.00 56.62 171 PRO A O 1
ATOM 1360 N N . ALA A 1 172 ? 11.282 6.918 -12.184 1.00 63.53 172 ALA A N 1
ATOM 1361 C CA . ALA A 1 172 ? 10.489 5.843 -12.796 1.00 63.53 172 ALA A CA 1
ATOM 1362 C C . ALA A 1 172 ? 8.965 6.062 -12.685 1.00 63.53 172 ALA A C 1
ATOM 1364 O O . ALA A 1 172 ? 8.177 5.191 -13.060 1.00 63.53 172 ALA A O 1
ATOM 1365 N N . PHE A 1 173 ? 8.537 7.203 -12.143 1.00 71.25 173 PHE A N 1
ATOM 1366 C CA . PHE A 1 173 ? 7.129 7.538 -11.976 1.00 71.25 173 PHE A CA 1
ATOM 1367 C C . PHE A 1 173 ? 6.527 8.045 -13.290 1.00 71.25 173 PHE A C 1
ATOM 1369 O O . PHE A 1 173 ? 7.031 8.982 -13.904 1.00 71.25 173 PHE A O 1
ATOM 1376 N N . SER A 1 174 ? 5.415 7.442 -13.717 1.00 78.94 174 SER A N 1
ATOM 1377 C CA . SER A 1 174 ? 4.674 7.893 -14.894 1.00 78.94 174 SER A CA 1
ATOM 1378 C C . SER A 1 174 ? 3.417 8.660 -14.487 1.00 78.94 174 SER A C 1
ATOM 1380 O O . SER A 1 174 ? 2.434 8.090 -14.007 1.00 78.94 174 SER A O 1
ATOM 1382 N N . GLU A 1 175 ? 3.410 9.965 -14.761 1.00 77.69 175 GLU A N 1
ATOM 1383 C CA . GLU A 1 175 ? 2.241 10.820 -14.538 1.00 77.69 175 GLU A CA 1
ATOM 1384 C C . GLU A 1 175 ? 1.031 10.351 -15.367 1.00 77.69 175 GLU A C 1
ATOM 1386 O O . GLU A 1 175 ? -0.106 10.350 -14.895 1.00 77.69 175 GLU A O 1
ATOM 1391 N N . GLN A 1 176 ? 1.265 9.882 -16.597 1.00 78.75 176 GLN A N 1
ATOM 1392 C CA . GLN A 1 176 ? 0.200 9.360 -17.455 1.00 78.75 176 GLN A CA 1
ATOM 1393 C C . GLN A 1 176 ? -0.430 8.091 -16.863 1.00 78.75 176 GLN A C 1
ATOM 1395 O O . GLN A 1 176 ? -1.653 7.935 -16.904 1.00 78.75 176 GLN A O 1
ATOM 1400 N N . SER A 1 177 ? 0.388 7.207 -16.289 1.00 76.19 177 SER A N 1
ATOM 1401 C CA . SER A 1 177 ? -0.068 6.035 -15.538 1.00 76.19 177 SER A CA 1
ATOM 1402 C C . SER A 1 177 ? -0.900 6.422 -14.320 1.00 76.19 177 SER A C 1
ATOM 1404 O O . SER A 1 177 ? -1.992 5.877 -14.148 1.00 76.19 177 SER A O 1
ATOM 1406 N N . LEU A 1 178 ? -0.442 7.405 -13.535 1.00 77.19 178 LEU A N 1
ATOM 1407 C CA . LEU A 1 178 ? -1.185 7.897 -12.375 1.00 77.19 178 LEU A CA 1
ATOM 1408 C C . LEU A 1 178 ? -2.542 8.479 -12.789 1.00 77.19 178 LEU A C 1
ATOM 1410 O O . LEU A 1 178 ? -3.567 8.115 -12.219 1.00 77.19 178 LEU A O 1
ATOM 1414 N N . ARG A 1 179 ? -2.582 9.332 -13.822 1.00 81.38 179 ARG A N 1
ATOM 1415 C CA . ARG A 1 179 ? -3.841 9.899 -14.337 1.00 81.38 179 ARG A CA 1
ATOM 1416 C C . ARG A 1 179 ? -4.820 8.807 -14.774 1.00 81.38 179 ARG A C 1
ATOM 1418 O O . ARG A 1 179 ? -6.020 8.953 -14.560 1.00 81.38 179 ARG A O 1
ATOM 1425 N N . ARG A 1 180 ? -4.335 7.715 -15.380 1.00 77.75 180 ARG A N 1
ATOM 1426 C CA . ARG A 1 180 ? -5.176 6.561 -15.745 1.00 77.75 180 ARG A CA 1
ATOM 1427 C C . ARG A 1 180 ? -5.712 5.844 -14.507 1.00 77.75 180 ARG A C 1
ATOM 1429 O O . ARG A 1 180 ? -6.908 5.596 -14.451 1.00 77.75 180 ARG A O 1
ATOM 1436 N N . ALA A 1 181 ? -4.856 5.560 -13.526 1.00 75.19 181 ALA A N 1
ATOM 1437 C CA . ALA A 1 181 ? -5.247 4.917 -12.272 1.00 75.19 181 ALA A CA 1
ATOM 1438 C C . ALA A 1 181 ? -6.320 5.725 -11.519 1.00 75.19 181 ALA A C 1
ATOM 1440 O O . ALA A 1 181 ? -7.369 5.189 -11.173 1.00 75.19 181 ALA A O 1
ATOM 1441 N N . LEU A 1 182 ? -6.113 7.036 -11.355 1.00 80.94 182 LEU A N 1
ATOM 1442 C CA . LEU A 1 182 ? -7.064 7.917 -10.669 1.00 80.94 182 LEU A CA 1
ATOM 1443 C C . LEU A 1 182 ? -8.394 8.050 -11.419 1.00 80.94 182 LEU A C 1
ATOM 1445 O O . LEU A 1 182 ? -9.445 8.071 -10.786 1.00 80.94 182 LEU A O 1
ATOM 1449 N N . LYS A 1 183 ? -8.378 8.084 -12.759 1.00 80.81 183 LYS A N 1
ATOM 1450 C CA . LYS A 1 183 ? -9.621 8.037 -13.546 1.00 80.81 183 LYS A CA 1
ATOM 1451 C C . LYS A 1 183 ? -10.416 6.766 -13.275 1.00 80.81 183 LYS A C 1
ATOM 1453 O O . LYS A 1 183 ? -11.626 6.854 -13.139 1.00 80.81 183 LYS A O 1
ATOM 1458 N N . THR A 1 184 ? -9.755 5.614 -13.180 1.00 75.19 184 THR A N 1
ATOM 1459 C CA . THR A 1 184 ? -10.431 4.356 -12.843 1.00 75.19 184 THR A CA 1
ATOM 1460 C C . THR A 1 184 ? -11.077 4.430 -11.463 1.00 75.19 184 THR A C 1
ATOM 1462 O O . THR A 1 184 ? -12.223 4.033 -11.323 1.00 75.19 184 THR A O 1
ATOM 1465 N N . VAL A 1 185 ? -10.380 4.985 -10.466 1.00 77.00 185 VAL A N 1
ATOM 1466 C CA . VAL A 1 185 ? -10.919 5.157 -9.105 1.00 77.00 185 VAL A CA 1
ATOM 1467 C C . VAL A 1 185 ? -12.150 6.070 -9.081 1.00 77.00 185 VAL A C 1
ATOM 1469 O O . VAL A 1 185 ? -13.062 5.796 -8.323 1.00 77.00 185 VAL A O 1
ATOM 1472 N N . LEU A 1 186 ? -12.202 7.114 -9.917 1.00 72.12 186 LEU A N 1
ATOM 1473 C CA . LEU A 1 186 ? -13.345 8.040 -10.003 1.00 72.12 186 LEU A CA 1
ATOM 1474 C C . LEU A 1 186 ? -14.585 7.462 -10.705 1.00 72.12 186 LEU A C 1
ATOM 1476 O O . LEU A 1 186 ? -15.654 8.062 -10.628 1.00 72.12 186 LEU A O 1
ATOM 1480 N N . VAL A 1 187 ? -14.434 6.370 -11.458 1.00 71.12 187 VAL A N 1
ATOM 1481 C CA . VAL A 1 187 ? -15.552 5.699 -12.145 1.00 71.12 187 VAL A CA 1
ATOM 1482 C C . VAL A 1 187 ? -16.270 4.706 -11.218 1.00 71.12 187 VAL A C 1
ATOM 1484 O O . VAL A 1 187 ? -17.425 4.375 -11.481 1.00 71.12 187 VAL A O 1
ATOM 1487 N N . TYR A 1 188 ? -15.601 4.243 -10.158 1.00 54.28 188 TYR A N 1
ATOM 1488 C CA . TYR A 1 188 ? -16.152 3.364 -9.118 1.00 54.28 188 TYR A CA 1
ATOM 1489 C C . TYR A 1 188 ? -16.680 4.151 -7.915 1.00 54.28 188 TYR 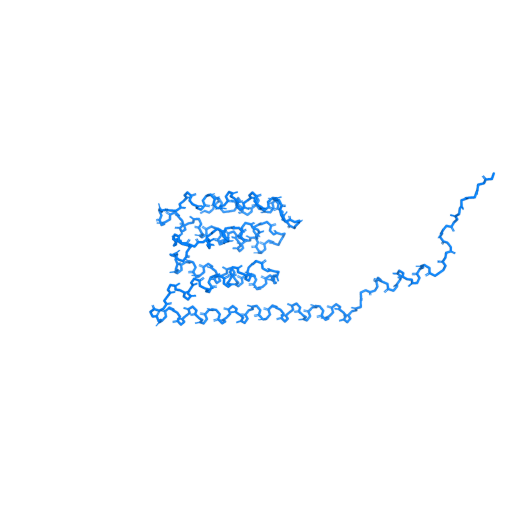A C 1
ATOM 1491 O O . TYR A 1 188 ? -17.453 3.552 -7.130 1.00 54.28 188 TYR A O 1
#

InterPro domains:
  IPR026791 Dedicator of cytokinesis [PTHR23317] (3-188)

Solvent-accessible surface area (backbone atoms only — not comparable to full-atom values): 10641 Å² total; per-residue (Å²): 139,82,90,75,80,74,82,86,78,53,80,72,61,54,61,64,54,64,65,72,67,60,79,52,68,68,59,56,49,49,53,53,50,50,55,50,52,53,34,51,52,51,45,52,53,49,52,54,48,51,52,49,50,52,53,32,73,76,40,97,58,41,70,70,53,51,48,49,49,51,51,53,52,52,53,54,70,72,48,98,61,47,74,69,41,46,54,51,53,47,52,51,51,44,52,50,43,71,76,42,54,62,72,48,67,43,88,92,50,66,56,45,41,55,49,44,33,52,31,54,54,36,15,10,35,88,49,66,71,54,15,53,50,25,30,52,44,48,43,52,52,56,51,52,38,58,76,67,71,78,44,58,68,60,54,54,50,31,47,54,52,34,52,59,54,49,78,77,70,52,95,73,56,32,66,70,37,28,56,52,30,52,52,56,47,73,75,108

Sequence (188 aa):
EKFRWRKDQMPYRSQFYDNATKADPELELNHFIEGSLATEIALIILDALEIIVQVATNSEMHHNLLGTVLKVMLHALSRNQSTLSLQNLFASQRSLIFKFPNLLFDEETDICADLCFLLLKHCGSLLPAIRSQASASLYLLMRQNFEIGNNFARVKMQVTMSLSSLVGTSPAFSEQSLRRALKTVLVY

Organism: Bactrocera dorsalis (NCBI:txid27457)

Foldseek 3Di:
DDPPPPPPPDPVVVVVVVVVPPPDVVNVVVVVVVLVVQQVVLVVVLVVLVVQQVVLVVDPNPQPSLLVSLVVLLVSLVDDHDLVSLLSSLVVNLVSCVVCVVSLVPPPDCSLLSLLLSLLQQLQAPDPSSVVSSLVSVLSNQVVCVVVPDCPVVNVVSNVVSVVVNVVDDPRGHPVSSVVSVVVSVVD

Secondary structure (DSSP, 8-state):
------TT--HHHHHHHHSSSS--HHHHHHHHHHHHHHHHHHHHHHHHHHHHHHHHHTSS-HHHHHHHHHHHHHHHHHS---HHHHHHHHHHHHHHHHH-THHHH-TT-THHHHHHHHHHHHHT-S-HHHHHHHHHHHHHHHHHHHHT-S-HHHHHHHHHHHHHHHHHH-TT--HHHHHHHHHHHHH-

Nearest PDB structures (foldseek):
  5vjc-assembly2_B  TM=5.794E-01  e=1.620E+00  Drosophila melanogaster
  2of3-assembly1_A  TM=5.307E-01  e=1.543E+00  Caenorhabditis elegans

Mean predicted aligned error: 11.3 Å

pLDDT: mean 80.19, std 15.93, range [42.44, 98.12]